Protein AF-A0A8S1APD1-F1 (afdb_monomer_lite)

InterPro domains:
  IPR004826 Basic leucine zipper domain, Maf-type [PF03131] (28-117)
  IPR004827 Basic-leucine zipper domain [PS00036] (59-74)
  IPR008917 Transcription factor, Skn-1-like, DNA-binding domain superfamily [SSF47454] (13-79)

Radius of gyration: 37.63 Å; chains: 1; bounding box: 80×66×98 Å

Secondary structure (DSSP, 8-state):
--HHHHHHHHHHHHHHHHHHTT----HHHHHHS-HHHHHHHHHHTT--HHHHHHHHHHHHHHHHHHHHHHHHHHHHHHHHHHHHHHHHHHHHHHHHHHHHHHHHHHHHHHHHHHHHHHHHHHHHHHHTT--PPPPP-------------------------PPP--S-S-S-TTSSHHHHTTTSS---------------------------

Sequence (212 aa):
MDDNAKNISSYQLDQEILDARGINMTVEEVAGLSTCKYSERVQSLKVSEDDLAFLKGLRRRIKNRLASQNSRRRNVEHLRRLARELRAVRACRDDALSERRALVTQRDTVRDKCIRLRRYLVQILQDRSDTSEVPSIDVEITQLESPKTPPKIVTVTETKTPLLPECFENTNKNSVQSIESKVFSNTDVKNFENTDSKKFQSPASKIFKTRI

Foldseek 3Di:
DCVVVVVVVVQVVVQVVCVVQVNPDGLCCLAPPDPVVNVVSCVVRVDDPVVVVVSVVSNVVNVVVVVVVVVVVVVVVVVVVVVVVVVVVVVVVVVVVVVVVVVVVVVVVVVVVVVVVQVVVVVVCVVVVHPDDDDDPPPPPPPPPPPPPDPPPPPDDDDDDDDDDPDPDDDDPPPPVVVVVPPPDDDDDDDDDDDDDDDDDDDDDDDDDDDD

pLDDT: mean 71.94, std 26.05, range [27.17, 98.56]

Structure (mmCIF, N/CA/C/O backbone):
data_AF-A0A8S1APD1-F1
#
_entry.id   AF-A0A8S1APD1-F1
#
loop_
_atom_site.group_PDB
_atom_site.id
_atom_site.type_symbol
_atom_site.label_atom_id
_atom_site.label_alt_id
_atom_site.label_comp_id
_atom_site.label_asym_id
_atom_site.label_entity_id
_atom_site.label_seq_id
_atom_site.pdbx_PDB_ins_code
_atom_site.Cartn_x
_atom_site.Cartn_y
_atom_site.Cartn_z
_atom_site.occupancy
_atom_site.B_iso_or_equiv
_atom_site.auth_seq_id
_atom_site.auth_comp_id
_atom_site.auth_asym_id
_atom_site.auth_atom_id
_atom_site.pdbx_PDB_model_num
ATOM 1 N N . MET A 1 1 ? -15.330 -8.199 2.980 1.00 47.03 1 MET A N 1
ATOM 2 C CA . MET A 1 1 ? -14.522 -7.322 3.873 1.00 47.03 1 MET A CA 1
ATOM 3 C C . MET A 1 1 ? -15.397 -7.057 5.094 1.00 47.03 1 MET A C 1
ATOM 5 O O . MET A 1 1 ? -15.816 -5.933 5.331 1.00 47.03 1 MET A O 1
ATOM 9 N N . ASP A 1 2 ? -15.720 -8.114 5.846 1.00 51.34 2 ASP A N 1
ATOM 10 C CA . ASP A 1 2 ? -16.958 -8.154 6.653 1.00 51.34 2 ASP A CA 1
ATOM 11 C C . ASP A 1 2 ? -16.674 -8.330 8.148 1.00 51.34 2 ASP A C 1
ATOM 13 O O . ASP A 1 2 ? -17.462 -8.905 8.896 1.00 51.34 2 ASP A O 1
ATOM 17 N N . ASP A 1 3 ? -15.526 -7.828 8.607 1.00 57.25 3 ASP A N 1
ATOM 18 C CA . ASP A 1 3 ? -15.171 -7.855 10.030 1.00 57.25 3 ASP A CA 1
ATOM 19 C C . ASP A 1 3 ? -16.096 -6.953 10.862 1.00 57.25 3 ASP A C 1
ATOM 21 O O . ASP A 1 3 ? -16.298 -7.199 12.049 1.00 57.25 3 ASP A O 1
ATOM 25 N N . ASN A 1 4 ? -16.712 -5.941 10.237 1.00 56.72 4 ASN A N 1
ATOM 26 C CA . ASN A 1 4 ? -17.626 -5.037 10.928 1.00 56.72 4 ASN A CA 1
ATOM 27 C C . ASN A 1 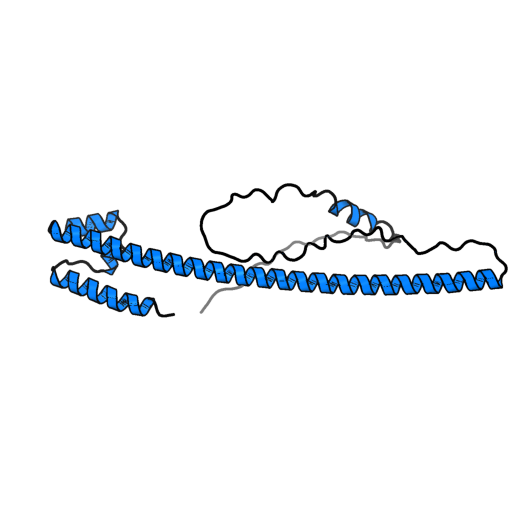4 ? -18.962 -5.715 11.276 1.00 56.72 4 ASN A C 1
ATOM 29 O O . ASN A 1 4 ? -19.470 -5.524 12.375 1.00 56.72 4 ASN A O 1
ATOM 33 N N . ALA A 1 5 ? -19.483 -6.580 10.398 1.00 58.41 5 ALA A N 1
ATOM 34 C CA . ALA A 1 5 ? -20.725 -7.319 10.646 1.00 58.41 5 ALA A CA 1
ATOM 35 C C . ALA A 1 5 ? -20.599 -8.284 11.839 1.00 58.41 5 ALA A C 1
ATOM 37 O O . ALA A 1 5 ? -21.522 -8.424 12.636 1.00 58.41 5 ALA A O 1
ATOM 38 N N . LYS A 1 6 ? -19.419 -8.892 12.014 1.00 61.50 6 LYS A N 1
ATOM 39 C CA . LYS A 1 6 ? -19.118 -9.790 13.143 1.00 61.50 6 LYS A CA 1
ATOM 40 C C . LYS A 1 6 ? -18.938 -9.050 14.470 1.00 61.50 6 LYS A C 1
ATOM 42 O O . LYS A 1 6 ? -19.139 -9.629 15.534 1.00 61.50 6 LYS A O 1
ATOM 47 N N . ASN A 1 7 ? -18.534 -7.781 14.423 1.00 65.56 7 ASN A N 1
ATOM 48 C CA . ASN A 1 7 ? -18.418 -6.959 15.625 1.00 65.56 7 ASN A CA 1
ATOM 49 C C . ASN A 1 7 ? -19.795 -6.546 16.158 1.00 65.56 7 ASN A C 1
ATOM 51 O O . ASN A 1 7 ? -19.961 -6.494 17.372 1.00 65.56 7 ASN A O 1
ATOM 55 N N . ILE A 1 8 ? -20.770 -6.312 15.272 1.00 67.19 8 ILE A N 1
ATOM 56 C CA . ILE A 1 8 ? -22.138 -5.918 15.644 1.00 67.19 8 ILE A CA 1
ATOM 57 C C . ILE A 1 8 ? -22.808 -7.018 16.474 1.00 67.19 8 ILE A C 1
ATOM 59 O O . ILE A 1 8 ? -23.310 -6.735 17.557 1.00 67.19 8 ILE A O 1
ATOM 63 N N . SER A 1 9 ? -22.725 -8.280 16.040 1.00 76.44 9 SER A N 1
ATOM 64 C CA . SER A 1 9 ? -23.325 -9.397 16.783 1.00 76.44 9 SER A CA 1
ATOM 65 C C . SER A 1 9 ? -22.660 -9.645 18.138 1.00 76.44 9 SER A C 1
ATOM 67 O O . SER A 1 9 ? 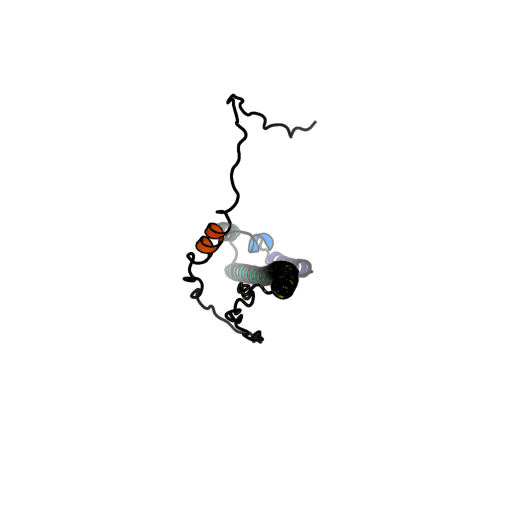-23.334 -9.981 19.108 1.00 76.44 9 SER A O 1
ATOM 69 N N . SER A 1 10 ? -21.342 -9.446 18.247 1.00 81.81 10 SER A N 1
ATOM 70 C CA . SER A 1 10 ? -20.674 -9.594 19.542 1.00 81.81 10 SER A CA 1
ATOM 71 C C . SER A 1 10 ? -20.953 -8.435 20.491 1.00 81.81 10 SER A C 1
ATOM 73 O O . SER A 1 10 ? -21.022 -8.685 21.689 1.00 81.81 10 SER A O 1
ATOM 75 N N . TYR A 1 11 ? -21.070 -7.200 19.999 1.00 87.19 11 TYR A N 1
ATOM 76 C CA . TYR A 1 11 ? -21.436 -6.073 20.859 1.00 87.19 11 TYR A CA 1
ATOM 77 C C . TYR A 1 11 ? -22.887 -6.156 21.315 1.00 87.19 11 TYR A C 1
ATOM 79 O O . TYR A 1 11 ? -23.174 -5.770 22.440 1.00 87.19 11 TYR A O 1
ATOM 87 N N . GLN A 1 12 ? -23.771 -6.727 20.497 1.00 90.12 12 GLN A N 1
ATOM 88 C CA . GLN A 1 12 ? -25.144 -7.012 20.894 1.00 90.12 12 GLN A CA 1
ATOM 89 C C . GLN A 1 12 ? -25.201 -8.001 22.068 1.00 90.12 12 GLN A C 1
ATOM 91 O O . GLN A 1 12 ? -25.831 -7.705 23.076 1.00 90.12 12 GLN A O 1
ATOM 96 N N . LEU A 1 13 ? -24.453 -9.109 21.999 1.00 90.31 13 LEU A N 1
ATOM 97 C CA . LEU A 1 13 ? -24.363 -10.059 23.113 1.00 90.31 13 LEU A CA 1
ATOM 98 C C . LEU A 1 13 ? -23.749 -9.424 24.372 1.00 90.31 13 LEU A C 1
ATOM 100 O O . LEU A 1 13 ? -24.229 -9.638 25.481 1.00 90.31 13 LEU A O 1
ATOM 104 N N . ASP A 1 14 ? -22.683 -8.635 24.213 1.00 91.44 14 ASP A N 1
ATOM 105 C CA . ASP A 1 14 ? -22.061 -7.930 25.339 1.00 91.44 14 ASP A CA 1
ATOM 106 C C . ASP A 1 14 ? -23.037 -6.921 25.982 1.00 91.44 14 ASP A C 1
ATOM 108 O O . ASP A 1 14 ? -22.988 -6.730 27.198 1.00 91.44 14 ASP A O 1
ATOM 112 N N . GLN A 1 15 ? -23.938 -6.314 25.196 1.00 93.56 15 GLN A N 1
ATOM 113 C CA . GLN A 1 15 ? -24.972 -5.397 25.683 1.00 93.56 15 GLN A CA 1
ATOM 114 C C . GLN A 1 15 ? -26.063 -6.144 26.454 1.00 93.56 15 GLN A C 1
ATOM 116 O O . GLN A 1 15 ? -26.379 -5.752 27.572 1.00 93.56 15 GLN A O 1
ATOM 121 N N . GLU A 1 16 ? -26.553 -7.270 25.933 1.00 93.31 16 GLU A N 1
ATOM 122 C CA . GLU A 1 16 ? -27.528 -8.119 26.632 1.00 93.31 16 GLU A CA 1
ATOM 123 C C . GLU A 1 16 ? -27.008 -8.583 28.006 1.00 93.31 16 GLU A C 1
ATOM 125 O O . GLU A 1 16 ? -27.755 -8.626 28.982 1.00 93.31 16 GLU A O 1
ATOM 130 N N . ILE A 1 17 ? -25.705 -8.878 28.119 1.00 92.12 17 ILE A N 1
ATOM 131 C CA . ILE A 1 17 ? -25.080 -9.259 29.397 1.00 92.12 17 ILE A CA 1
ATOM 132 C C . ILE A 1 17 ? -25.013 -8.074 30.378 1.00 92.12 17 ILE A C 1
ATOM 134 O O . ILE A 1 17 ? -25.119 -8.286 31.590 1.00 92.12 17 ILE A O 1
ATOM 138 N N . LEU A 1 18 ? -24.805 -6.846 29.889 1.00 92.38 18 LEU A N 1
ATOM 139 C CA . LEU A 1 18 ? -24.838 -5.638 30.724 1.00 92.38 18 LEU A CA 1
ATOM 140 C C . LEU A 1 18 ? -26.252 -5.376 31.247 1.00 92.38 18 LEU A C 1
ATOM 142 O O . LEU A 1 18 ? -26.422 -5.139 32.445 1.00 92.38 18 LEU A O 1
ATOM 146 N N . ASP A 1 19 ? -27.247 -5.505 30.371 1.00 92.12 19 ASP A N 1
ATOM 147 C CA . ASP A 1 19 ? -28.657 -5.295 30.694 1.00 92.12 19 ASP A CA 1
ATOM 148 C C . ASP A 1 19 ? -29.151 -6.347 31.702 1.00 92.12 19 ASP A C 1
ATOM 150 O O . ASP A 1 19 ? -29.789 -6.004 32.697 1.00 92.12 19 ASP A O 1
ATOM 154 N N . ALA A 1 20 ? -28.766 -7.619 31.529 1.00 92.06 20 ALA A N 1
ATOM 155 C CA . ALA A 1 20 ? -29.089 -8.704 32.461 1.00 92.06 20 ALA A CA 1
ATOM 156 C C . ALA A 1 20 ? -28.471 -8.520 33.861 1.00 92.06 20 ALA A C 1
ATOM 158 O O . ALA A 1 20 ? -29.010 -9.023 34.846 1.00 92.06 20 ALA A O 1
ATOM 159 N N . ARG A 1 21 ? -27.349 -7.794 33.963 1.00 89.12 21 ARG A N 1
ATOM 160 C CA . ARG A 1 21 ? -26.728 -7.403 35.241 1.00 89.12 21 ARG A CA 1
ATOM 161 C C . ARG A 1 21 ? -27.296 -6.103 35.822 1.00 89.12 21 ARG A C 1
ATOM 163 O O . ARG A 1 21 ? -26.903 -5.713 36.916 1.00 89.12 21 ARG A O 1
ATOM 170 N N . GLY A 1 22 ? -28.191 -5.414 35.110 1.00 88.50 22 GLY A N 1
ATOM 171 C CA . GLY A 1 22 ? -28.741 -4.125 35.536 1.00 88.50 22 GLY A CA 1
ATOM 172 C C . GLY A 1 22 ? -27.725 -2.976 35.511 1.00 88.50 22 GLY A C 1
ATOM 173 O O . GLY A 1 22 ? -27.893 -1.980 36.217 1.00 88.50 22 GLY A O 1
ATOM 174 N N . ILE A 1 23 ? -26.651 -3.097 34.723 1.00 89.50 23 ILE A N 1
ATOM 175 C CA . ILE A 1 23 ? -25.618 -2.063 34.620 1.00 89.50 23 ILE A CA 1
ATOM 176 C C . ILE A 1 23 ? -26.058 -1.028 33.582 1.00 89.50 23 ILE A C 1
ATOM 178 O O . ILE A 1 23 ? -26.043 -1.292 32.385 1.00 89.50 23 ILE A O 1
ATOM 182 N N . ASN A 1 24 ? -26.376 0.189 34.031 1.00 88.75 24 ASN A N 1
ATOM 183 C CA . ASN A 1 24 ? -26.758 1.307 33.157 1.00 88.75 24 ASN A CA 1
ATOM 184 C C . ASN A 1 24 ? -25.539 1.927 32.440 1.00 88.75 24 ASN A C 1
ATOM 186 O O . ASN A 1 24 ? -25.134 3.057 32.740 1.00 88.75 24 ASN A O 1
ATOM 190 N N . MET A 1 25 ? -24.929 1.173 31.525 1.00 88.44 25 MET A N 1
ATOM 191 C CA . MET A 1 25 ? -23.809 1.584 30.673 1.00 88.44 25 MET A CA 1
ATOM 192 C C . MET A 1 25 ? -23.878 0.846 29.336 1.00 88.44 25 MET A C 1
ATOM 194 O O . MET A 1 25 ? -24.196 -0.341 29.311 1.00 88.44 25 MET A O 1
ATOM 198 N N . THR A 1 26 ? -23.541 1.512 28.231 1.00 91.94 26 THR A N 1
ATOM 199 C CA . THR A 1 26 ? -23.512 0.841 26.920 1.00 91.94 26 THR A CA 1
ATOM 200 C C . THR A 1 26 ? -22.147 0.228 26.616 1.00 91.94 26 THR A C 1
ATOM 202 O O . THR A 1 26 ? -21.105 0.703 27.078 1.00 91.94 26 THR A O 1
ATOM 205 N N . VAL A 1 27 ? -22.111 -0.812 25.780 1.00 92.25 27 VAL A N 1
ATOM 206 C CA . VAL A 1 27 ? -20.850 -1.423 25.312 1.00 92.25 27 VAL A CA 1
ATOM 207 C C . VAL A 1 27 ? -19.953 -0.399 24.605 1.00 92.25 27 VAL A C 1
ATOM 209 O O . VAL A 1 27 ? -18.724 -0.436 24.725 1.00 92.25 27 VAL A O 1
ATOM 212 N N . GLU A 1 28 ? -20.559 0.556 23.905 1.00 90.88 28 GLU A N 1
ATOM 213 C CA . GLU A 1 28 ? -19.865 1.647 23.220 1.00 90.88 28 GLU A CA 1
ATOM 214 C C . GLU A 1 28 ? -19.200 2.606 24.209 1.00 90.88 28 GLU A C 1
ATOM 216 O O . GLU A 1 28 ? -18.056 3.009 23.992 1.00 90.88 28 GLU A O 1
ATOM 221 N N . GLU A 1 29 ? -19.848 2.911 25.336 1.00 92.44 29 GLU A N 1
ATOM 222 C CA . GLU A 1 29 ? -19.244 3.676 26.431 1.00 92.44 29 GLU A CA 1
ATOM 223 C C . GLU A 1 29 ? -18.094 2.897 27.086 1.00 92.44 29 GLU A C 1
ATOM 225 O O . GLU A 1 29 ? -16.998 3.438 27.288 1.00 92.44 29 GLU A O 1
ATOM 230 N N . VAL A 1 30 ? -18.299 1.601 27.354 1.00 92.12 30 VAL A N 1
ATOM 231 C CA . VAL A 1 30 ? -17.274 0.709 27.923 1.00 92.12 30 VAL A CA 1
ATOM 232 C C . VAL A 1 30 ? -16.028 0.673 27.036 1.00 92.12 30 VAL A C 1
ATOM 234 O O . VAL A 1 30 ? -14.905 0.673 27.549 1.00 92.12 30 VAL A O 1
ATOM 237 N N . ALA A 1 31 ? -16.194 0.662 25.715 1.00 91.38 31 ALA A N 1
ATOM 238 C CA . ALA A 1 31 ? -15.098 0.608 24.755 1.00 91.38 31 ALA A CA 1
ATOM 239 C C . ALA A 1 31 ? -14.466 1.982 24.473 1.00 91.38 31 ALA A C 1
ATOM 241 O O . ALA A 1 31 ? -13.238 2.096 24.409 1.00 91.38 31 ALA A O 1
ATOM 242 N N . GLY A 1 32 ? -15.300 3.005 24.284 1.00 90.00 32 GLY A N 1
ATOM 243 C CA . GLY A 1 32 ? -14.934 4.288 23.687 1.00 90.00 32 GLY A CA 1
ATOM 244 C C . GLY A 1 32 ? -14.525 5.372 24.679 1.00 90.00 32 GLY A C 1
ATOM 245 O O . GLY A 1 32 ? -13.746 6.256 24.319 1.00 90.00 32 GLY A O 1
ATOM 246 N N . LEU A 1 33 ? -14.985 5.316 25.935 1.00 93.88 33 LEU A N 1
ATOM 247 C CA . LEU A 1 33 ? -14.616 6.331 26.925 1.00 93.88 33 LEU A CA 1
ATOM 248 C C . LEU A 1 33 ? -13.116 6.292 27.231 1.00 93.88 33 LEU A C 1
ATOM 250 O O . LEU A 1 33 ? -12.515 5.219 27.344 1.00 93.88 33 LEU A O 1
ATOM 254 N N . SER A 1 34 ? -12.507 7.460 27.443 1.00 93.69 34 SER A N 1
ATOM 255 C CA . SER A 1 34 ? -11.143 7.553 27.976 1.00 93.69 34 SER A CA 1
ATOM 256 C C . SER A 1 34 ? -11.075 6.982 29.396 1.00 93.69 34 SER A C 1
ATOM 258 O O . SER A 1 34 ? -12.094 6.827 30.064 1.00 93.69 34 SER A O 1
ATOM 260 N N . THR A 1 35 ? -9.879 6.635 29.879 1.00 91.19 35 THR A N 1
ATOM 261 C CA . THR A 1 35 ? -9.722 6.011 31.206 1.00 91.19 35 THR A CA 1
ATOM 262 C C . THR A 1 35 ? -10.290 6.871 32.338 1.00 91.19 35 THR A C 1
ATOM 264 O O . THR A 1 35 ? -10.976 6.327 33.193 1.00 91.19 35 THR A O 1
ATOM 267 N N . CYS A 1 36 ? -10.071 8.190 32.315 1.00 92.75 36 CYS A N 1
ATOM 268 C CA . CYS A 1 36 ? -10.587 9.110 33.337 1.00 92.75 36 CYS A CA 1
ATOM 269 C C . CYS A 1 36 ? -12.123 9.136 33.348 1.00 92.75 36 CYS A C 1
ATOM 271 O O . CYS A 1 36 ? -12.740 8.792 34.351 1.00 92.75 36 CYS A O 1
ATOM 273 N N . LYS A 1 37 ? -12.737 9.407 32.187 1.00 93.81 37 LYS A N 1
ATOM 274 C CA . LYS A 1 37 ? -14.200 9.469 32.039 1.00 93.81 37 LYS A CA 1
ATOM 275 C C . LYS A 1 37 ? -14.882 8.139 32.339 1.00 93.81 37 LYS A C 1
ATOM 277 O O . LYS A 1 37 ? -15.973 8.106 32.892 1.00 93.81 37 LYS A O 1
ATOM 282 N N . TYR A 1 38 ? -14.241 7.032 31.972 1.00 93.56 38 TYR A N 1
ATOM 283 C CA . TYR A 1 38 ? -14.734 5.700 32.293 1.00 93.56 38 TYR A CA 1
ATOM 284 C C . TYR A 1 38 ? -14.762 5.468 33.808 1.00 93.56 38 TYR A C 1
ATOM 286 O O . TYR A 1 38 ? -15.773 5.015 34.331 1.00 93.56 38 TYR A O 1
ATOM 294 N N . SER A 1 39 ? -13.686 5.813 34.521 1.00 91.62 39 SER A N 1
ATOM 295 C CA . SER A 1 39 ? -13.640 5.685 35.981 1.00 91.62 39 SER A CA 1
ATOM 296 C C . SER A 1 39 ? -14.704 6.545 36.662 1.00 91.62 39 SER A C 1
ATOM 298 O O . SER A 1 39 ? -15.408 6.040 37.530 1.00 91.62 39 SER A O 1
ATOM 300 N N . GLU A 1 40 ? -14.879 7.797 36.230 1.00 92.44 40 GLU A N 1
ATOM 301 C CA . GLU A 1 40 ? -15.939 8.689 36.729 1.00 92.44 40 GLU A CA 1
ATOM 302 C C . GLU A 1 40 ? -17.337 8.095 36.498 1.00 92.44 40 GLU A C 1
ATOM 304 O O . GLU A 1 40 ? -18.172 8.070 37.403 1.00 92.44 40 GLU A O 1
ATOM 309 N N . ARG A 1 41 ? -17.587 7.552 35.298 1.00 90.81 41 ARG A N 1
ATOM 310 C CA . ARG A 1 41 ? -18.872 6.939 34.941 1.00 90.81 41 ARG A CA 1
ATOM 311 C C . ARG A 1 41 ? -19.169 5.682 35.756 1.00 90.81 41 ARG A C 1
ATOM 313 O O . ARG A 1 41 ? -20.308 5.470 36.157 1.00 90.81 41 ARG A O 1
ATOM 320 N N . VAL A 1 42 ? -18.161 4.851 36.001 1.00 90.88 42 VAL A N 1
ATOM 321 C CA . VAL A 1 42 ? -18.289 3.648 36.834 1.00 90.88 42 VAL A CA 1
ATOM 322 C C . VAL A 1 42 ? -18.521 4.021 38.302 1.00 90.88 42 VAL A C 1
ATOM 324 O O . VAL A 1 42 ? -19.354 3.406 38.962 1.00 90.88 42 VAL A O 1
ATOM 327 N N . GLN A 1 43 ? -17.836 5.051 38.807 1.00 88.69 43 GLN A N 1
ATOM 328 C CA . GLN A 1 43 ? -18.026 5.548 40.173 1.00 88.69 43 GLN A CA 1
ATOM 329 C C . GLN A 1 43 ? -19.433 6.119 40.391 1.00 88.69 43 GLN A C 1
ATOM 331 O O . GLN A 1 43 ? -20.025 5.878 41.443 1.00 88.69 43 GLN A O 1
ATOM 336 N N . SER A 1 44 ? -20.006 6.816 39.402 1.00 89.44 44 SER A N 1
ATOM 337 C CA . SER A 1 44 ? -21.366 7.362 39.516 1.00 89.44 44 SER A CA 1
ATOM 338 C C . SER A 1 44 ? -22.457 6.289 39.560 1.00 89.44 44 SER A C 1
ATOM 340 O O . SER A 1 44 ? -23.506 6.514 40.158 1.00 89.44 44 SER A O 1
ATOM 342 N N . LEU A 1 45 ? -22.198 5.110 38.988 1.00 85.69 45 LEU A N 1
ATOM 343 C CA . LEU A 1 45 ? -23.120 3.970 38.987 1.00 85.69 45 LEU A CA 1
ATOM 344 C C . LEU A 1 45 ? -23.099 3.155 40.288 1.00 85.69 45 LEU A C 1
ATOM 346 O O . LEU A 1 45 ? -23.991 2.334 40.472 1.00 85.69 45 LEU A O 1
ATOM 350 N N . LYS A 1 46 ? -22.111 3.366 41.176 1.00 82.88 46 LYS A N 1
ATOM 351 C CA . LYS A 1 46 ? -21.942 2.620 42.442 1.00 82.88 46 LYS A CA 1
ATOM 352 C C . LYS A 1 46 ? -22.089 1.096 42.266 1.00 82.88 46 LYS A C 1
ATOM 354 O O . LYS A 1 46 ? -22.807 0.439 43.013 1.00 82.88 46 LYS A O 1
ATOM 359 N N . VAL A 1 47 ? -21.431 0.555 41.242 1.00 82.88 47 VAL A N 1
ATOM 360 C CA . VAL A 1 47 ? -21.527 -0.862 40.852 1.00 82.88 47 VAL A CA 1
ATOM 361 C C . VAL A 1 47 ? -20.881 -1.782 41.898 1.00 82.88 47 VAL A C 1
ATOM 363 O O . VAL A 1 47 ? -19.905 -1.386 42.538 1.00 82.88 47 VAL A O 1
ATOM 366 N N . SER A 1 48 ? -21.393 -3.012 42.033 1.00 90.12 48 SER A N 1
ATOM 367 C CA . SER A 1 48 ? -20.807 -4.057 42.889 1.00 90.12 48 SER A CA 1
ATOM 368 C C . SER A 1 48 ? -19.367 -4.396 42.471 1.00 90.12 48 SER A C 1
ATOM 370 O O . SER A 1 48 ? -18.981 -4.200 41.316 1.00 90.12 48 SER A O 1
ATOM 372 N N . GLU A 1 49 ? -18.562 -4.926 43.394 1.00 89.62 49 GLU A N 1
ATOM 373 C CA . GLU A 1 49 ? -17.168 -5.311 43.128 1.00 89.62 49 GLU A CA 1
ATOM 374 C C . GLU A 1 49 ? -17.059 -6.386 42.030 1.00 89.62 49 GLU A C 1
ATOM 376 O O . GLU A 1 49 ? -16.198 -6.292 41.147 1.00 89.62 49 GLU A O 1
ATOM 381 N N . ASP A 1 50 ? -17.997 -7.336 42.007 1.00 91.75 50 ASP A N 1
ATOM 382 C CA . ASP A 1 50 ? -18.082 -8.381 40.979 1.00 91.75 50 ASP A CA 1
ATOM 383 C C . ASP A 1 50 ? -18.352 -7.795 39.584 1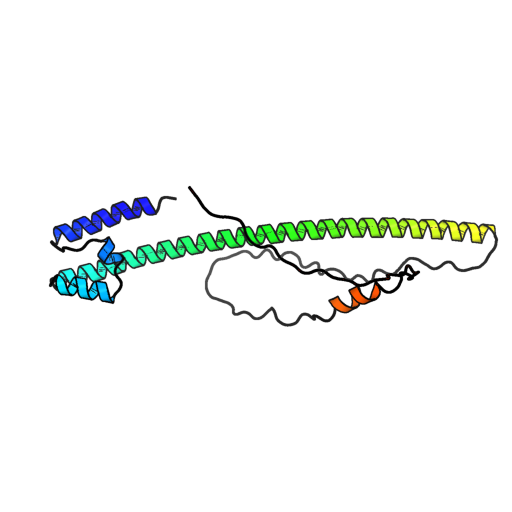.00 91.75 50 ASP A C 1
ATOM 385 O O . ASP A 1 50 ? -17.701 -8.145 38.592 1.00 91.75 50 ASP A O 1
ATOM 389 N N . ASP A 1 51 ? -19.270 -6.835 39.499 1.00 91.56 51 ASP A N 1
ATOM 390 C CA . ASP A 1 51 ? -19.622 -6.159 38.250 1.00 91.56 51 ASP A CA 1
ATOM 391 C C . ASP A 1 51 ? -18.521 -5.200 37.790 1.00 91.56 51 ASP A C 1
ATOM 393 O O . ASP A 1 51 ? -18.266 -5.049 36.591 1.00 91.56 51 ASP A O 1
ATOM 397 N N . LEU A 1 52 ? -17.794 -4.596 38.733 1.00 92.06 52 LEU A N 1
ATOM 398 C CA . LEU A 1 52 ? -16.604 -3.804 38.449 1.00 92.06 52 LEU A CA 1
ATOM 399 C C . LEU A 1 52 ? -15.504 -4.669 37.816 1.00 92.06 52 LEU A C 1
ATOM 401 O O . LEU A 1 52 ? -14.850 -4.240 36.854 1.00 92.06 52 LEU A O 1
ATOM 405 N N . ALA A 1 53 ? -15.290 -5.881 38.334 1.00 92.19 53 ALA A N 1
ATOM 406 C CA . ALA A 1 53 ? -14.359 -6.846 37.758 1.00 92.19 53 ALA A CA 1
ATOM 407 C C . ALA A 1 53 ? -14.809 -7.282 36.354 1.00 92.19 53 ALA A C 1
ATOM 409 O O . ALA A 1 53 ? -13.996 -7.280 35.417 1.00 92.19 53 ALA A O 1
ATOM 410 N N . PHE A 1 54 ? -16.106 -7.559 36.175 1.00 93.44 54 PHE A N 1
ATOM 411 C CA . PHE A 1 54 ? -16.695 -7.874 34.874 1.00 93.44 54 PHE A CA 1
ATOM 412 C C . PHE A 1 54 ? -16.472 -6.749 33.854 1.00 93.44 54 PHE A C 1
ATOM 414 O O . PHE A 1 54 ? -15.934 -7.002 32.774 1.00 93.44 54 PHE A O 1
ATOM 421 N N . LEU A 1 55 ? -16.800 -5.503 34.201 1.00 93.06 55 LEU A N 1
ATOM 422 C CA . LEU A 1 55 ? -16.649 -4.339 33.326 1.00 93.06 55 LEU A CA 1
ATOM 423 C C . LEU A 1 55 ? -15.187 -4.108 32.909 1.00 93.06 55 LEU A C 1
ATOM 425 O O . LEU A 1 55 ? -14.896 -3.877 31.731 1.00 93.06 55 LEU A O 1
ATOM 429 N N . LYS A 1 56 ? -14.233 -4.240 33.843 1.00 93.75 56 LYS A N 1
ATOM 430 C CA . LYS A 1 56 ? -12.791 -4.182 33.531 1.00 93.75 56 LYS A CA 1
ATOM 431 C C . LYS A 1 56 ? -12.386 -5.281 32.543 1.00 93.75 56 LYS A C 1
ATOM 433 O O . LYS A 1 56 ? -11.669 -5.006 31.573 1.00 93.75 56 LYS A O 1
ATOM 438 N N . GLY A 1 57 ? -12.849 -6.511 32.772 1.00 94.56 57 GLY A N 1
ATOM 439 C CA . GLY A 1 57 ? -12.598 -7.657 31.897 1.00 94.56 57 GLY A CA 1
ATOM 440 C C . GLY A 1 57 ? -13.188 -7.463 30.499 1.00 94.56 57 GLY A C 1
ATOM 441 O O . GLY A 1 57 ? -12.493 -7.654 29.497 1.00 94.56 57 GLY A O 1
ATOM 442 N N . LEU A 1 58 ? -14.439 -7.011 30.421 1.00 93.50 58 LEU A N 1
ATOM 443 C CA . LEU A 1 58 ? -15.136 -6.684 29.180 1.00 93.50 58 LEU A CA 1
ATOM 444 C C . LEU A 1 58 ? -14.379 -5.609 28.387 1.00 93.50 58 LEU A C 1
ATOM 446 O O . LEU A 1 58 ? -13.964 -5.857 27.253 1.00 93.50 58 LEU A O 1
ATOM 450 N N . ARG A 1 59 ? -14.070 -4.467 29.013 1.00 95.06 59 ARG A N 1
ATOM 451 C CA . ARG A 1 59 ? -13.314 -3.362 28.400 1.00 95.06 59 ARG A CA 1
ATOM 452 C C . ARG A 1 59 ? -11.953 -3.802 27.862 1.00 95.06 59 ARG A C 1
ATOM 454 O O . ARG A 1 59 ? -11.538 -3.373 26.783 1.00 95.06 59 ARG A O 1
ATOM 461 N N . ARG A 1 60 ? -11.234 -4.659 28.594 1.00 96.00 60 ARG A N 1
ATOM 462 C CA . ARG A 1 60 ? -9.947 -5.222 28.151 1.00 96.00 60 ARG A CA 1
ATOM 463 C C . ARG A 1 60 ? -10.113 -6.130 26.931 1.00 96.00 60 ARG A C 1
ATOM 465 O O . ARG A 1 60 ? -9.343 -5.993 25.981 1.00 96.00 60 ARG A O 1
ATOM 472 N N . ARG A 1 61 ? -11.114 -7.018 26.924 1.00 95.00 61 ARG A N 1
ATOM 473 C CA . ARG A 1 61 ? -11.401 -7.912 25.786 1.00 95.00 61 ARG A CA 1
ATOM 474 C C . ARG A 1 61 ? -11.754 -7.132 24.523 1.00 95.00 61 ARG A C 1
ATOM 476 O O . ARG A 1 61 ? -11.168 -7.397 23.473 1.00 95.00 61 ARG A O 1
ATOM 483 N N . ILE A 1 62 ? -12.630 -6.134 24.637 1.00 93.56 62 ILE A N 1
ATOM 484 C CA . ILE A 1 62 ? -13.024 -5.283 23.508 1.00 93.56 62 ILE A CA 1
ATOM 485 C C . ILE A 1 62 ? -11.806 -4.551 22.933 1.00 93.56 62 ILE A C 1
ATOM 487 O O . ILE A 1 62 ? -11.540 -4.628 21.732 1.00 93.56 62 ILE A O 1
ATOM 491 N N . LYS A 1 63 ? -10.997 -3.908 23.786 1.00 93.75 63 LYS A N 1
ATOM 492 C CA . LYS A 1 63 ? -9.785 -3.209 23.333 1.00 93.75 63 LYS A CA 1
ATOM 493 C C . LYS A 1 63 ? -8.778 -4.139 22.660 1.00 93.75 63 LYS A C 1
ATOM 495 O O . LYS A 1 63 ? -8.219 -3.762 21.633 1.00 93.75 63 LYS A O 1
ATOM 500 N N . ASN A 1 64 ? -8.578 -5.352 23.174 1.00 95.25 64 ASN A N 1
ATOM 501 C CA . ASN A 1 64 ? -7.697 -6.333 22.536 1.00 95.25 64 ASN A CA 1
ATOM 502 C C . ASN A 1 64 ? -8.206 -6.736 21.150 1.00 95.25 64 ASN A C 1
ATOM 504 O O . ASN A 1 64 ? -7.426 -6.760 20.199 1.00 95.25 64 ASN A O 1
ATOM 508 N N . ARG A 1 65 ? -9.514 -6.980 21.008 1.00 92.31 65 ARG A N 1
ATOM 509 C CA . ARG A 1 65 ? -10.124 -7.280 19.707 1.00 92.31 65 ARG A CA 1
ATOM 510 C C . ARG A 1 65 ? -9.877 -6.149 18.704 1.00 92.31 65 ARG A C 1
ATOM 512 O O . ARG A 1 65 ? -9.421 -6.410 17.590 1.00 92.31 65 ARG A O 1
ATOM 519 N N . LEU A 1 66 ? -10.106 -4.900 19.114 1.00 91.62 66 LEU A N 1
ATOM 520 C CA . LEU A 1 66 ? -9.860 -3.718 18.283 1.00 91.62 66 LEU A CA 1
ATOM 521 C C . LEU A 1 66 ? -8.377 -3.548 17.934 1.00 91.62 66 LEU A C 1
ATOM 523 O O . LEU A 1 66 ? -8.048 -3.229 16.791 1.00 91.62 66 LEU A O 1
ATOM 527 N N . ALA A 1 67 ? -7.472 -3.790 18.883 1.00 94.69 67 ALA A N 1
ATOM 528 C CA . ALA A 1 67 ? -6.033 -3.726 18.651 1.00 94.69 67 ALA A CA 1
ATOM 529 C C . ALA A 1 67 ? -5.585 -4.765 17.613 1.00 94.69 67 ALA A C 1
ATOM 531 O O . ALA A 1 67 ? -4.851 -4.426 16.683 1.00 94.69 67 ALA A O 1
ATOM 532 N N . SER A 1 68 ? -6.079 -6.004 17.705 1.00 95.25 68 SER A N 1
ATOM 533 C CA . SER A 1 68 ? -5.802 -7.052 16.717 1.00 95.25 68 SER A CA 1
ATOM 534 C C . SER A 1 68 ? -6.342 -6.695 15.331 1.00 95.25 68 SER A C 1
ATOM 536 O O . SER A 1 68 ? -5.624 -6.843 14.342 1.00 95.25 68 SER 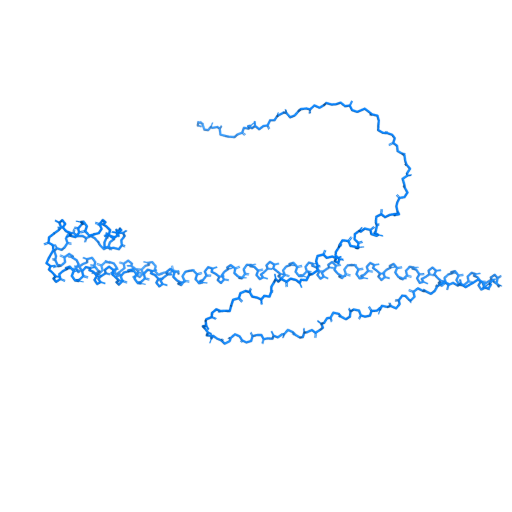A O 1
ATOM 538 N N . GLN A 1 69 ? -7.570 -6.175 15.240 1.00 93.56 69 GLN A N 1
ATOM 539 C CA . GLN A 1 69 ? -8.140 -5.707 13.971 1.00 93.56 69 GLN A CA 1
ATOM 540 C C . GLN A 1 69 ? -7.336 -4.543 13.382 1.00 93.56 69 GLN A C 1
ATOM 542 O O . GLN A 1 69 ? -7.027 -4.539 12.191 1.00 93.56 69 GLN A O 1
ATOM 547 N N . ASN A 1 70 ? -6.934 -3.577 14.210 1.00 95.12 70 ASN A N 1
ATOM 548 C CA . ASN A 1 70 ? -6.111 -2.453 13.776 1.00 95.12 70 ASN A CA 1
ATOM 549 C C . ASN A 1 70 ? -4.737 -2.927 13.280 1.00 95.12 70 ASN A C 1
ATOM 551 O O . ASN A 1 70 ? -4.298 -2.495 12.220 1.00 95.12 70 ASN A O 1
ATOM 555 N N . SER A 1 71 ? -4.109 -3.868 13.985 1.00 97.00 71 SER A N 1
ATOM 556 C CA . SER A 1 71 ? -2.845 -4.483 13.570 1.00 97.00 71 SER A CA 1
ATOM 557 C C . SER A 1 71 ? -2.963 -5.156 12.197 1.00 97.00 71 SER A C 1
ATOM 559 O O . SER A 1 71 ? -2.192 -4.842 11.290 1.00 97.00 71 SER A O 1
ATOM 561 N N . ARG A 1 72 ? -3.997 -5.986 11.986 1.00 97.38 72 ARG A N 1
ATOM 562 C CA . ARG A 1 72 ? -4.275 -6.607 10.678 1.00 97.38 72 ARG A CA 1
ATOM 563 C C . ARG A 1 72 ? -4.486 -5.556 9.591 1.00 97.38 72 ARG A C 1
ATOM 565 O O . ARG A 1 72 ? -3.849 -5.625 8.545 1.00 97.38 72 ARG A O 1
ATOM 572 N N . ARG A 1 73 ? -5.320 -4.544 9.850 1.00 95.94 73 ARG A N 1
ATOM 573 C CA . ARG A 1 73 ? -5.579 -3.442 8.911 1.00 95.94 73 ARG A CA 1
ATOM 574 C C . ARG A 1 73 ? -4.298 -2.688 8.540 1.00 95.94 73 ARG A C 1
ATOM 576 O O . ARG A 1 73 ? -4.076 -2.447 7.358 1.00 95.94 73 ARG A O 1
ATOM 583 N N . ARG A 1 74 ? -3.448 -2.352 9.518 1.00 97.88 74 ARG A N 1
ATOM 584 C CA . ARG A 1 74 ? -2.151 -1.691 9.288 1.00 97.88 74 ARG A CA 1
ATOM 585 C C . ARG A 1 74 ? -1.213 -2.563 8.463 1.00 97.88 74 ARG A C 1
ATOM 587 O O . ARG A 1 74 ? -0.602 -2.051 7.536 1.00 97.88 74 ARG A O 1
ATOM 594 N N . ASN A 1 75 ? -1.134 -3.861 8.757 1.00 97.31 75 ASN A N 1
ATOM 595 C CA . ASN A 1 75 ? -0.303 -4.789 7.993 1.00 97.31 75 ASN A CA 1
ATOM 596 C C . ASN A 1 75 ? -0.735 -4.858 6.523 1.00 97.31 75 ASN A C 1
ATOM 598 O O . ASN A 1 75 ? 0.092 -4.756 5.622 1.00 97.31 75 ASN A O 1
ATOM 602 N N . VAL A 1 76 ? -2.041 -4.962 6.266 1.00 97.56 76 VAL A N 1
ATOM 603 C CA . VAL A 1 76 ? -2.548 -4.995 4.890 1.00 97.56 76 VAL A CA 1
ATOM 604 C C . VAL A 1 76 ? -2.309 -3.658 4.182 1.00 97.56 76 VAL A C 1
ATOM 606 O O . VAL A 1 76 ? -1.920 -3.659 3.016 1.00 97.56 76 VAL A O 1
ATOM 609 N N . GLU A 1 77 ? -2.491 -2.515 4.851 1.00 97.50 77 GLU A N 1
ATOM 610 C CA . GLU A 1 77 ? -2.163 -1.222 4.234 1.00 97.50 77 GLU A CA 1
ATOM 611 C C . GLU A 1 77 ? -0.665 -1.086 3.945 1.00 97.50 77 GLU A C 1
ATOM 613 O O . GLU A 1 77 ? -0.287 -0.601 2.881 1.00 97.50 77 GLU A O 1
ATOM 618 N N . HIS A 1 78 ? 0.193 -1.585 4.835 1.00 98.12 78 HIS A N 1
ATOM 619 C CA . HIS A 1 78 ? 1.632 -1.617 4.607 1.00 98.12 78 HIS A CA 1
ATOM 620 C C . HIS A 1 78 ? 1.990 -2.462 3.376 1.00 98.12 78 HIS A C 1
ATOM 622 O O . HIS A 1 78 ? 2.708 -1.987 2.498 1.00 98.12 78 HIS A O 1
ATOM 628 N N . LEU A 1 79 ? 1.410 -3.659 3.240 1.00 98.19 79 LEU A N 1
ATOM 629 C CA . LEU A 1 79 ? 1.574 -4.492 2.044 1.00 98.19 79 LEU A CA 1
ATOM 630 C C . LEU A 1 79 ? 1.092 -3.777 0.775 1.00 98.19 79 LEU A C 1
ATOM 632 O O . LEU A 1 79 ? 1.772 -3.807 -0.250 1.00 98.19 79 LEU A O 1
ATOM 636 N N . ARG A 1 80 ? -0.057 -3.092 0.831 1.00 98.19 80 ARG A N 1
ATOM 637 C CA . ARG A 1 80 ? -0.571 -2.313 -0.307 1.00 98.19 80 ARG A CA 1
ATOM 638 C C . ARG A 1 80 ? 0.363 -1.172 -0.687 1.00 98.19 80 ARG A C 1
ATOM 640 O O . ARG A 1 80 ? 0.575 -0.947 -1.877 1.00 98.19 80 ARG A O 1
ATOM 647 N N . ARG A 1 81 ? 0.922 -0.467 0.298 1.00 98.25 81 ARG A N 1
ATOM 648 C CA . ARG A 1 81 ? 1.913 0.588 0.081 1.00 98.25 81 ARG A CA 1
ATOM 649 C C . ARG A 1 81 ? 3.162 0.037 -0.604 1.00 98.25 81 ARG A C 1
ATOM 651 O O . ARG A 1 81 ? 3.503 0.532 -1.674 1.00 98.25 81 ARG A O 1
ATOM 658 N N . LEU A 1 82 ? 3.759 -1.026 -0.068 1.00 98.50 82 LEU A N 1
ATOM 659 C CA . LEU A 1 82 ? 4.930 -1.677 -0.666 1.00 98.50 82 LEU A CA 1
ATOM 660 C C . LEU A 1 82 ? 4.648 -2.158 -2.097 1.00 98.50 82 LEU A C 1
ATOM 662 O O . LEU A 1 82 ? 5.467 -1.979 -2.992 1.00 98.50 82 LEU A O 1
ATOM 666 N N . ALA A 1 83 ? 3.456 -2.699 -2.359 1.00 98.06 83 ALA A N 1
ATOM 667 C CA . ALA A 1 83 ? 3.060 -3.116 -3.703 1.00 98.06 83 ALA A CA 1
ATOM 668 C C . ALA A 1 83 ? 2.896 -1.942 -4.690 1.00 98.06 83 ALA A C 1
ATOM 670 O O . ALA A 1 83 ? 3.043 -2.130 -5.900 1.00 98.06 83 ALA A O 1
ATOM 671 N N . ARG A 1 84 ? 2.552 -0.736 -4.216 1.00 98.31 84 ARG A N 1
ATOM 672 C CA . ARG A 1 84 ? 2.550 0.486 -5.042 1.00 98.31 84 ARG A CA 1
ATOM 673 C C . ARG A 1 84 ? 3.977 0.962 -5.309 1.00 98.31 84 ARG A C 1
ATOM 675 O O . ARG A 1 84 ? 4.305 1.226 -6.460 1.00 98.31 84 ARG A O 1
ATOM 682 N N . GLU A 1 85 ? 4.821 0.999 -4.281 1.00 98.50 85 GLU A N 1
ATOM 683 C CA . GLU A 1 85 ? 6.230 1.402 -4.392 1.00 98.50 85 GLU A CA 1
ATOM 684 C C . GLU A 1 85 ? 7.006 0.475 -5.340 1.00 98.50 85 GLU A C 1
ATOM 686 O O . GLU A 1 85 ? 7.664 0.945 -6.264 1.00 98.50 85 GLU A O 1
ATOM 691 N N . LEU A 1 86 ? 6.838 -0.845 -5.215 1.00 98.56 86 LEU A N 1
ATOM 692 C CA . LEU A 1 86 ? 7.460 -1.818 -6.117 1.00 98.56 86 LEU A CA 1
ATOM 693 C C . LEU A 1 86 ? 7.024 -1.627 -7.576 1.00 98.56 86 LEU A C 1
ATOM 695 O O . LEU A 1 86 ? 7.836 -1.780 -8.488 1.00 98.56 86 LEU A O 1
ATOM 699 N N . ARG A 1 87 ? 5.747 -1.301 -7.813 1.00 98.38 87 ARG A N 1
ATOM 700 C CA . ARG A 1 87 ? 5.251 -0.999 -9.164 1.00 98.38 87 ARG A CA 1
ATOM 701 C C . ARG A 1 87 ? 5.893 0.265 -9.729 1.00 98.38 87 ARG A C 1
ATOM 703 O O . ARG A 1 87 ? 6.316 0.236 -10.879 1.00 98.38 87 ARG A O 1
ATOM 710 N N . ALA A 1 88 ? 6.017 1.320 -8.925 1.00 98.25 88 ALA A N 1
ATOM 711 C CA . ALA A 1 88 ? 6.685 2.551 -9.336 1.00 98.25 88 ALA A CA 1
ATOM 712 C C . ALA A 1 88 ? 8.162 2.303 -9.687 1.00 98.25 88 ALA A C 1
ATOM 714 O O . ALA A 1 88 ? 8.606 2.679 -10.765 1.00 98.25 88 ALA A O 1
ATOM 715 N N . VAL A 1 89 ? 8.898 1.575 -8.839 1.00 98.44 89 VAL A N 1
ATOM 716 C CA . VAL A 1 89 ? 10.311 1.238 -9.093 1.00 98.44 89 VAL A CA 1
ATOM 717 C C . VAL A 1 89 ? 10.477 0.407 -10.368 1.00 98.44 89 VAL A C 1
ATOM 719 O O . VAL A 1 89 ? 11.406 0.641 -11.138 1.00 98.44 89 VAL A O 1
ATOM 722 N N . ARG A 1 90 ? 9.578 -0.553 -10.623 1.00 98.38 90 ARG A N 1
ATOM 723 C CA . ARG A 1 90 ? 9.601 -1.342 -11.865 1.00 98.38 90 ARG A CA 1
ATOM 724 C C . ARG A 1 90 ? 9.369 -0.473 -13.099 1.00 98.38 90 ARG A C 1
ATOM 726 O O . ARG A 1 90 ? 10.114 -0.633 -14.056 1.00 98.38 90 ARG A O 1
ATOM 733 N N . ALA A 1 91 ? 8.413 0.455 -13.048 1.00 98.19 91 ALA A N 1
ATOM 734 C CA . ALA A 1 91 ? 8.175 1.398 -14.138 1.00 98.19 91 ALA A CA 1
ATOM 735 C C . ALA A 1 91 ? 9.420 2.260 -14.412 1.00 98.19 91 ALA A C 1
ATOM 737 O O . ALA A 1 91 ? 9.926 2.249 -15.528 1.00 98.19 91 ALA A O 1
ATOM 738 N N . CYS A 1 92 ? 10.011 2.874 -13.378 1.00 98.31 92 CYS A N 1
ATOM 739 C CA . CYS A 1 92 ? 11.232 3.674 -13.535 1.00 98.31 92 CYS A CA 1
ATOM 740 C C . CYS A 1 92 ? 12.411 2.865 -14.099 1.00 98.31 92 CYS A C 1
ATOM 742 O O . CYS A 1 92 ? 13.185 3.369 -14.910 1.00 98.31 92 CYS A O 1
ATOM 744 N N . ARG A 1 93 ? 12.564 1.601 -13.683 1.00 98.25 93 ARG A N 1
ATOM 745 C CA . ARG A 1 93 ? 13.581 0.703 -14.247 1.00 98.25 93 ARG A CA 1
ATOM 746 C C . ARG A 1 93 ? 13.336 0.466 -15.737 1.00 98.25 93 ARG A C 1
ATOM 748 O O . ARG A 1 93 ? 14.288 0.473 -16.513 1.00 98.25 93 ARG A O 1
ATOM 755 N N . ASP A 1 94 ? 12.094 0.203 -16.124 1.00 98.25 94 ASP A N 1
ATOM 756 C CA . ASP A 1 94 ? 11.749 -0.102 -17.511 1.00 98.25 94 ASP A CA 1
ATOM 757 C C . ASP A 1 94 ? 11.967 1.125 -18.413 1.00 98.25 94 ASP A C 1
ATOM 759 O O . ASP A 1 94 ? 12.551 0.980 -19.494 1.00 98.25 94 ASP A O 1
ATOM 763 N N . ASP A 1 95 ? 11.638 2.322 -17.918 1.00 98.19 95 ASP A N 1
ATOM 764 C CA . ASP A 1 95 ? 11.938 3.605 -18.563 1.00 98.19 95 ASP A CA 1
ATOM 765 C C . ASP A 1 95 ? 13.452 3.795 -18.749 1.00 98.19 95 ASP A C 1
ATOM 767 O O . ASP A 1 95 ? 13.915 3.972 -19.877 1.00 98.19 95 ASP A O 1
ATOM 771 N N . ALA A 1 96 ? 14.252 3.636 -17.688 1.00 98.19 96 ALA A N 1
ATOM 772 C CA . ALA A 1 96 ? 15.712 3.767 -17.755 1.00 98.19 96 ALA A CA 1
ATOM 773 C C . ALA A 1 96 ? 16.360 2.742 -18.707 1.00 98.19 96 ALA A C 1
ATOM 775 O O . ALA A 1 96 ? 17.311 3.044 -19.433 1.00 98.19 96 ALA A O 1
ATOM 776 N N . LEU A 1 97 ? 15.844 1.509 -18.750 1.00 98.19 97 LEU A N 1
ATOM 777 C CA . LEU A 1 97 ? 16.304 0.500 -19.705 1.00 98.19 97 LEU A CA 1
ATOM 778 C C . LEU A 1 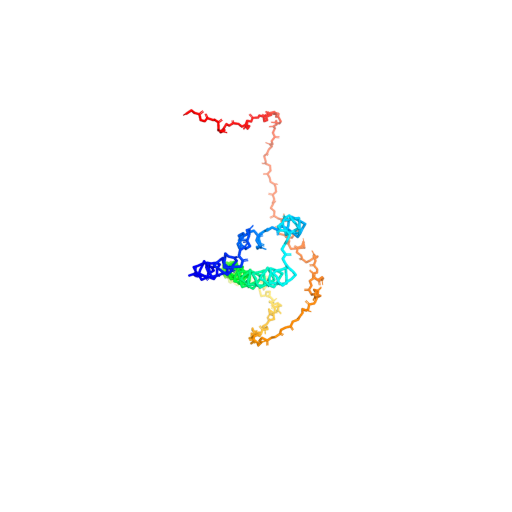97 ? 15.932 0.864 -21.146 1.00 98.19 97 LEU A C 1
ATOM 780 O O . LEU A 1 97 ? 16.699 0.557 -22.061 1.00 98.19 97 LEU A O 1
ATOM 784 N N . SER A 1 98 ? 14.771 1.487 -21.363 1.00 98.19 98 SER A N 1
ATOM 785 C CA . SER A 1 98 ? 14.365 1.976 -22.682 1.00 98.19 98 SER A CA 1
ATOM 786 C C . SER A 1 98 ? 15.272 3.106 -23.171 1.00 98.19 98 SER A C 1
ATOM 788 O O . SER A 1 98 ? 15.772 3.033 -24.294 1.00 98.19 98 SER A O 1
ATOM 790 N N . GLU A 1 99 ? 15.596 4.058 -22.296 1.00 98.19 99 GLU A N 1
ATOM 791 C CA . GLU A 1 99 ? 16.514 5.158 -22.579 1.00 98.19 99 GLU A CA 1
ATOM 792 C C . GLU A 1 99 ? 17.919 4.632 -22.886 1.00 98.19 99 GLU A C 1
ATOM 794 O O . GLU A 1 99 ? 18.509 4.974 -23.911 1.00 98.19 99 GLU A O 1
ATOM 799 N N . ARG A 1 100 ? 18.422 3.688 -22.080 1.00 97.69 100 ARG A N 1
ATOM 800 C CA . ARG A 1 100 ? 19.707 3.028 -22.344 1.00 97.69 100 ARG A CA 1
ATOM 801 C C . ARG A 1 100 ? 19.744 2.374 -23.726 1.00 97.69 100 ARG A C 1
ATOM 803 O O . ARG A 1 100 ? 20.753 2.484 -24.418 1.00 97.69 100 ARG A O 1
ATOM 810 N N . ARG A 1 101 ? 18.675 1.684 -24.144 1.00 97.88 101 ARG A N 1
ATOM 811 C CA . ARG A 1 101 ? 18.599 1.078 -25.488 1.00 97.88 101 ARG A CA 1
ATOM 812 C C . ARG A 1 101 ? 18.618 2.140 -26.588 1.00 97.88 101 ARG A C 1
ATOM 814 O O . ARG A 1 101 ? 19.321 1.954 -27.583 1.00 97.88 101 ARG A O 1
ATOM 821 N N . ALA A 1 102 ? 17.896 3.244 -26.404 1.00 98.00 102 ALA A N 1
ATOM 822 C CA . ALA A 1 102 ? 17.892 4.357 -27.350 1.00 98.00 102 ALA A CA 1
ATOM 823 C C . ALA A 1 102 ? 19.292 4.978 -27.494 1.00 98.00 102 ALA A C 1
ATOM 825 O O . ALA A 1 102 ? 19.788 5.113 -28.612 1.00 98.00 102 ALA A O 1
ATOM 826 N N . LEU A 1 103 ? 19.976 5.248 -26.377 1.00 97.50 103 LEU A N 1
ATOM 827 C CA . LEU A 1 103 ? 21.332 5.805 -26.364 1.00 97.50 103 LEU A CA 1
ATOM 828 C C . LEU A 1 103 ? 22.367 4.867 -26.992 1.00 97.50 103 LEU A C 1
ATOM 830 O O . LEU A 1 103 ? 23.226 5.318 -27.745 1.00 97.50 103 LEU A O 1
ATOM 834 N N . VAL A 1 104 ? 22.284 3.558 -26.729 1.00 97.00 104 VAL A N 1
ATOM 835 C CA . VAL A 1 104 ? 23.160 2.565 -27.375 1.00 97.00 104 VAL A CA 1
ATOM 836 C C . VAL A 1 104 ? 22.946 2.562 -28.887 1.00 97.00 104 VAL A C 1
ATOM 838 O O . VAL A 1 104 ? 23.918 2.618 -29.637 1.00 97.00 104 VAL A O 1
ATOM 841 N N . THR A 1 105 ? 21.689 2.585 -29.332 1.00 97.25 105 THR A N 1
ATOM 842 C CA . THR A 1 105 ? 21.356 2.656 -30.761 1.00 97.25 105 THR A CA 1
ATOM 843 C C . THR A 1 105 ? 21.910 3.938 -31.381 1.00 97.25 105 THR A C 1
ATOM 845 O O . THR A 1 105 ? 22.582 3.890 -32.407 1.00 97.25 105 THR A O 1
ATOM 848 N N . GLN A 1 106 ? 21.710 5.090 -30.736 1.00 97.12 106 GLN A N 1
ATOM 849 C CA . GLN A 1 106 ? 22.243 6.368 -31.206 1.00 97.12 106 GLN A CA 1
ATOM 850 C C . GLN A 1 106 ? 23.774 6.345 -31.288 1.00 97.12 106 GLN A C 1
ATOM 852 O O . GLN A 1 106 ? 24.337 6.712 -32.321 1.00 97.12 106 GLN A O 1
ATOM 857 N N . ARG A 1 107 ? 24.453 5.849 -30.249 1.00 95.88 107 ARG A N 1
ATOM 858 C CA . ARG A 1 107 ? 25.909 5.662 -30.236 1.00 95.88 107 ARG A CA 1
ATOM 859 C C . ARG A 1 107 ? 26.368 4.815 -31.420 1.00 95.88 107 ARG A C 1
ATOM 861 O O . ARG A 1 107 ? 27.324 5.193 -32.092 1.00 95.88 107 ARG A O 1
ATOM 868 N N . ASP A 1 108 ? 25.697 3.699 -31.685 1.00 93.81 108 ASP A N 1
ATOM 869 C CA . ASP A 1 108 ? 26.074 2.786 -32.767 1.00 93.81 108 ASP A CA 1
ATOM 870 C C . ASP A 1 108 ? 25.845 3.413 -34.143 1.00 93.81 108 ASP A C 1
ATOM 872 O O . ASP A 1 108 ? 26.732 3.356 -34.991 1.00 93.81 108 ASP A O 1
ATOM 876 N N . THR A 1 109 ? 24.751 4.156 -34.337 1.00 96.62 109 THR A N 1
ATOM 877 C CA . THR A 1 109 ? 24.537 4.893 -35.595 1.00 96.62 109 THR A CA 1
ATOM 878 C C . THR A 1 109 ? 25.612 5.951 -35.857 1.00 96.62 109 THR A C 1
ATOM 880 O O . THR A 1 109 ? 26.028 6.136 -37.004 1.00 96.62 109 THR A O 1
ATOM 883 N N . VAL A 1 110 ? 26.079 6.655 -34.818 1.00 94.62 110 VAL A N 1
ATOM 884 C CA . VAL A 1 110 ? 27.167 7.639 -34.929 1.00 94.62 110 VAL A CA 1
ATOM 885 C C . VAL A 1 110 ? 28.489 6.933 -35.203 1.00 94.62 110 VAL A C 1
ATOM 887 O O . VAL A 1 110 ? 29.198 7.325 -36.130 1.00 94.62 110 VAL A O 1
ATOM 890 N N . ARG A 1 111 ? 28.787 5.852 -34.474 1.00 91.94 111 ARG A N 1
ATOM 891 C CA . ARG A 1 111 ? 29.970 5.016 -34.714 1.00 91.94 111 ARG A CA 1
ATOM 892 C C . ARG A 1 111 ? 30.014 4.538 -36.166 1.00 91.94 111 ARG A C 1
ATOM 894 O O . ARG A 1 111 ? 31.035 4.714 -36.825 1.00 91.94 111 ARG A O 1
ATOM 901 N N . ASP A 1 112 ? 28.907 4.034 -36.699 1.00 92.81 112 ASP A N 1
ATOM 902 C CA . ASP A 1 112 ? 28.823 3.573 -38.086 1.00 92.81 112 ASP A CA 1
ATOM 903 C C . ASP A 1 112 ? 29.080 4.695 -39.097 1.00 92.81 112 ASP A C 1
ATOM 905 O O . ASP A 1 112 ? 29.743 4.480 -40.114 1.00 92.81 112 ASP A O 1
ATOM 909 N N . LYS A 1 113 ? 28.567 5.908 -38.839 1.00 94.81 113 LYS A N 1
ATOM 910 C CA . LYS A 1 113 ? 28.845 7.086 -39.677 1.00 94.81 113 LYS A CA 1
ATOM 911 C C . LYS A 1 113 ? 30.334 7.433 -39.658 1.00 94.81 113 LYS A C 1
ATOM 913 O O . LYS A 1 113 ? 30.904 7.627 -40.729 1.00 94.81 113 LYS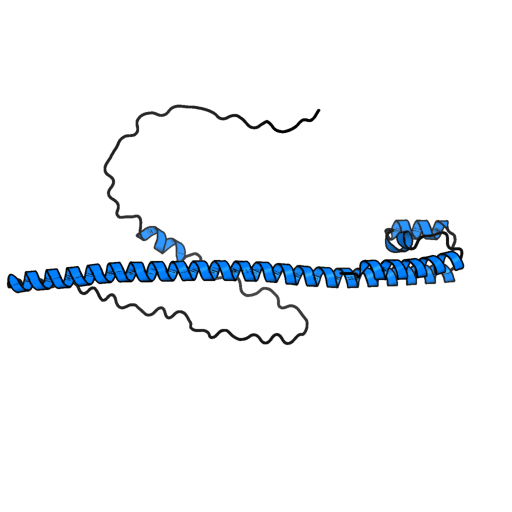 A O 1
ATOM 918 N N . CYS A 1 114 ? 30.968 7.443 -38.487 1.00 92.06 114 CYS A N 1
ATOM 919 C CA . CYS A 1 114 ? 32.401 7.707 -38.358 1.00 92.06 114 CYS A CA 1
ATOM 920 C C . CYS A 1 114 ? 33.245 6.634 -39.060 1.00 92.06 114 CYS A C 1
ATOM 922 O O . CYS A 1 114 ? 34.173 6.969 -39.790 1.00 92.06 114 CYS A O 1
ATOM 924 N N . ILE A 1 115 ? 32.895 5.351 -38.916 1.00 90.56 115 ILE A N 1
ATOM 925 C CA . ILE A 1 115 ? 33.587 4.247 -39.598 1.00 90.56 115 ILE A CA 1
ATOM 926 C C . ILE A 1 115 ? 33.441 4.368 -41.122 1.00 90.56 115 ILE A C 1
ATOM 928 O O . ILE A 1 115 ? 34.413 4.150 -41.849 1.00 90.56 115 ILE A O 1
ATOM 932 N N . ARG A 1 116 ? 32.248 4.715 -41.627 1.00 92.31 116 ARG A N 1
ATOM 933 C CA . ARG A 1 116 ? 32.031 4.963 -43.063 1.00 92.31 116 ARG A CA 1
ATOM 934 C C . ARG A 1 116 ? 32.878 6.129 -43.567 1.00 92.31 116 ARG A C 1
ATOM 936 O O . ARG A 1 116 ? 33.544 5.981 -44.586 1.00 92.31 116 ARG A O 1
ATOM 943 N N . LEU A 1 117 ? 32.890 7.247 -42.840 1.00 91.56 117 LEU A N 1
ATOM 944 C CA . LEU A 1 117 ? 33.707 8.410 -43.184 1.00 91.56 117 LEU A CA 1
ATOM 945 C C . LEU A 1 117 ? 35.198 8.060 -43.191 1.00 91.56 117 LEU A C 1
ATOM 947 O O . LEU A 1 117 ? 35.897 8.397 -44.139 1.00 91.56 117 LEU A O 1
ATOM 951 N N . ARG A 1 118 ? 35.674 7.319 -42.185 1.00 89.12 118 ARG A N 1
ATOM 952 C CA . ARG A 1 118 ? 37.057 6.836 -42.128 1.00 89.12 118 ARG A CA 1
ATOM 953 C C . ARG A 1 118 ? 37.411 5.996 -43.350 1.00 89.12 118 ARG A C 1
ATOM 955 O O . ARG A 1 118 ? 38.435 6.251 -43.971 1.00 89.12 118 ARG A O 1
ATOM 962 N N . ARG A 1 119 ? 36.571 5.016 -43.705 1.00 89.25 119 ARG A N 1
ATOM 963 C CA . ARG A 1 119 ? 36.782 4.181 -44.900 1.00 89.25 119 ARG A CA 1
ATOM 964 C C . ARG A 1 119 ? 36.881 5.027 -46.169 1.00 89.25 119 ARG A C 1
ATOM 966 O O . ARG A 1 119 ? 37.790 4.811 -46.958 1.00 89.25 119 ARG A O 1
ATOM 973 N N . TYR A 1 120 ? 35.994 6.007 -46.320 1.00 91.19 120 TYR A N 1
ATOM 974 C CA . TYR A 1 120 ? 36.003 6.928 -47.455 1.00 91.19 120 TYR A CA 1
ATOM 975 C C . TYR A 1 120 ? 37.278 7.784 -47.519 1.00 91.19 120 TYR A C 1
ATOM 977 O O . TYR A 1 120 ? 37.885 7.900 -48.579 1.00 91.19 120 TYR A O 1
ATOM 985 N N . LEU A 1 121 ? 37.725 8.340 -46.387 1.00 89.56 121 LEU A N 1
ATOM 986 C CA . LEU A 1 121 ? 38.962 9.124 -46.325 1.00 89.56 121 LEU A CA 1
ATOM 987 C C . LEU A 1 121 ? 40.192 8.280 -46.668 1.00 89.56 121 LEU A C 1
ATOM 989 O O . LEU A 1 121 ? 41.014 8.716 -47.466 1.00 89.56 121 LEU A O 1
ATOM 993 N N . VAL A 1 122 ? 40.294 7.068 -46.115 1.00 88.06 122 VAL A N 1
ATOM 994 C CA . VAL A 1 122 ? 41.394 6.140 -46.427 1.00 88.06 122 VAL A CA 1
ATOM 995 C C . VAL A 1 122 ? 41.418 5.809 -47.919 1.00 88.06 122 VAL A C 1
ATOM 997 O O . VAL A 1 122 ? 42.484 5.847 -48.523 1.00 88.06 122 VAL A O 1
ATOM 1000 N N . GLN A 1 123 ? 40.255 5.547 -48.523 1.00 89.06 123 GLN A N 1
ATOM 1001 C CA . GLN A 1 123 ? 40.154 5.278 -49.957 1.00 89.06 123 GLN A CA 1
ATOM 1002 C C . GLN A 1 123 ? 40.653 6.465 -50.797 1.00 89.06 123 GLN A C 1
ATOM 1004 O O . GLN A 1 123 ? 41.473 6.275 -51.686 1.00 89.06 123 GLN A O 1
ATOM 1009 N N . ILE A 1 124 ? 40.239 7.697 -50.476 1.00 90.12 124 ILE A N 1
ATOM 1010 C CA . ILE A 1 124 ? 40.705 8.896 -51.195 1.00 90.12 124 ILE A CA 1
ATOM 1011 C C . ILE A 1 124 ? 42.214 9.105 -51.052 1.00 90.12 124 ILE A C 1
ATOM 1013 O O . ILE A 1 124 ? 42.872 9.482 -52.020 1.00 90.12 124 ILE A O 1
ATOM 1017 N N . LEU A 1 125 ? 42.761 8.929 -49.848 1.00 87.38 125 LEU A N 1
ATOM 1018 C CA . LEU A 1 125 ? 44.198 9.094 -49.615 1.00 87.38 125 LEU A CA 1
ATOM 1019 C C . LEU A 1 125 ? 44.997 8.052 -50.403 1.00 87.38 125 LEU A C 1
ATOM 1021 O O . LEU A 1 125 ? 46.002 8.394 -51.024 1.00 87.38 125 LEU A O 1
ATOM 1025 N N . GLN A 1 126 ? 44.495 6.815 -50.464 1.00 86.12 126 GLN A N 1
ATOM 1026 C CA . GLN A 1 126 ? 45.078 5.750 -51.272 1.00 86.12 126 GLN A CA 1
ATOM 1027 C C . GLN A 1 126 ? 45.041 6.079 -52.772 1.00 86.12 126 GLN A C 1
ATOM 1029 O O . GLN A 1 126 ? 46.066 5.950 -53.438 1.00 86.12 126 GLN A O 1
ATOM 1034 N N . ASP A 1 127 ? 43.911 6.578 -53.285 1.00 87.81 127 ASP A N 1
ATOM 1035 C CA . ASP A 1 127 ? 43.770 7.009 -54.685 1.00 87.81 127 ASP A CA 1
ATOM 1036 C C . ASP A 1 127 ? 44.730 8.162 -55.042 1.00 87.81 127 ASP A C 1
ATOM 1038 O O . ASP A 1 127 ? 45.144 8.308 -56.191 1.00 87.81 127 ASP A O 1
ATOM 1042 N N . ARG A 1 128 ? 45.104 8.984 -54.052 1.00 88.62 128 ARG A N 1
ATOM 1043 C CA . ARG A 1 128 ? 46.043 10.109 -54.193 1.00 88.62 128 ARG A CA 1
ATOM 1044 C C . ARG A 1 128 ? 47.496 9.753 -53.874 1.00 88.62 128 ARG A C 1
ATOM 1046 O O . ARG A 1 128 ? 48.348 10.636 -53.959 1.00 88.62 128 ARG A O 1
ATOM 1053 N N . SER A 1 129 ? 47.798 8.499 -53.525 1.00 80.50 129 SER A N 1
ATOM 1054 C CA . SER A 1 129 ? 49.122 8.053 -53.049 1.00 80.50 129 SER A CA 1
ATOM 1055 C C . SER A 1 129 ? 49.676 8.874 -51.869 1.00 80.50 129 SER A C 1
ATOM 1057 O O . SER A 1 129 ? 50.886 9.036 -51.726 1.00 80.50 129 SER A O 1
ATOM 1059 N N . ASP A 1 130 ? 48.785 9.405 -51.030 1.00 79.88 130 ASP A N 1
ATOM 1060 C CA . ASP A 1 130 ? 49.129 10.218 -49.864 1.00 79.88 130 ASP A CA 1
ATOM 1061 C C . ASP A 1 130 ? 49.330 9.314 -48.632 1.00 79.88 130 ASP A C 1
ATOM 1063 O O . ASP A 1 130 ? 48.522 8.421 -48.368 1.00 79.88 130 ASP A O 1
ATOM 1067 N N . THR A 1 131 ? 50.417 9.516 -47.882 1.00 74.00 131 THR A N 1
ATOM 1068 C CA . THR A 1 131 ? 50.828 8.665 -46.747 1.00 74.00 131 THR A CA 1
ATOM 1069 C C . THR A 1 131 ? 50.306 9.142 -45.390 1.00 74.00 131 THR A C 1
ATOM 1071 O O . THR A 1 131 ? 50.694 8.592 -44.359 1.00 74.00 131 THR A O 1
ATOM 1074 N N . SER A 1 132 ? 49.420 10.143 -45.358 1.00 81.00 132 SER A N 1
ATOM 1075 C CA . SER A 1 132 ? 48.798 10.617 -44.113 1.00 81.00 132 SER A CA 1
ATOM 1076 C C . SER A 1 132 ? 48.069 9.505 -43.345 1.00 81.00 132 SER A C 1
ATOM 1078 O O . SER A 1 132 ? 47.187 8.825 -43.873 1.00 81.00 132 SER A O 1
ATOM 1080 N N . GLU A 1 133 ? 48.391 9.361 -42.058 1.00 73.81 133 GLU A N 1
ATOM 1081 C CA . GLU A 1 133 ? 47.766 8.380 -41.169 1.00 73.81 133 GLU A CA 1
ATOM 1082 C C . GLU A 1 133 ? 46.367 8.827 -40.721 1.00 73.81 133 GLU A C 1
ATOM 1084 O O . GLU A 1 133 ? 46.167 9.942 -40.235 1.00 73.81 133 GLU A O 1
ATOM 1089 N N . VAL A 1 134 ? 45.379 7.934 -40.843 1.00 76.44 134 VAL A N 1
ATOM 1090 C CA . VAL A 1 134 ? 44.003 8.198 -40.399 1.00 76.44 134 VAL A CA 1
ATOM 1091 C C . VAL A 1 134 ? 43.772 7.617 -38.998 1.00 76.44 134 VAL A C 1
ATOM 1093 O O . VAL A 1 134 ? 43.877 6.393 -38.838 1.00 76.44 134 VAL A O 1
ATOM 1096 N N . PRO A 1 135 ? 43.366 8.439 -38.005 1.00 76.38 135 PRO A N 1
ATOM 1097 C CA . PRO A 1 135 ? 43.150 7.992 -36.631 1.00 76.38 135 PRO A CA 1
ATOM 1098 C C . PRO A 1 135 ? 42.213 6.780 -36.515 1.00 76.38 135 PRO A C 1
ATOM 1100 O O . PRO A 1 135 ? 41.190 6.674 -37.206 1.00 76.38 135 PRO A O 1
ATOM 1103 N N . SER A 1 136 ? 42.563 5.853 -35.625 1.00 70.81 136 SER A N 1
ATOM 1104 C CA . SER A 1 136 ? 41.751 4.676 -35.304 1.00 70.81 136 SER A CA 1
ATOM 1105 C C . SER A 1 136 ? 40.602 5.061 -34.368 1.00 70.81 136 SER A C 1
ATOM 1107 O O . SER A 1 136 ? 40.805 5.742 -33.368 1.00 70.81 136 SER A O 1
ATOM 1109 N N . ILE A 1 137 ? 39.380 4.635 -34.706 1.00 69.38 137 ILE A N 1
ATOM 1110 C CA . ILE A 1 137 ? 38.146 4.961 -33.957 1.00 69.38 137 ILE A CA 1
ATOM 1111 C C . ILE A 1 137 ? 37.892 3.951 -32.823 1.00 69.38 137 ILE A C 1
ATOM 1113 O O . ILE A 1 137 ? 36.978 4.135 -32.017 1.00 69.38 137 ILE A O 1
ATOM 1117 N N . ASP A 1 138 ? 38.702 2.896 -32.734 1.00 67.06 138 ASP A N 1
ATOM 1118 C CA . ASP A 1 138 ? 38.586 1.869 -31.705 1.00 67.06 138 ASP A CA 1
ATOM 1119 C C . ASP A 1 138 ? 39.074 2.424 -30.366 1.00 67.06 138 ASP A C 1
ATOM 1121 O O . ASP A 1 138 ? 40.190 2.191 -29.914 1.00 67.06 138 ASP A O 1
ATOM 1125 N N . VAL A 1 139 ? 38.213 3.210 -29.725 1.00 59.56 139 VAL A N 1
ATOM 1126 C CA . VAL A 1 139 ? 38.313 3.476 -28.298 1.00 59.56 139 VAL A CA 1
ATOM 1127 C C . VAL A 1 139 ? 38.058 2.135 -27.624 1.00 59.56 139 VAL A C 1
ATOM 1129 O O . VAL A 1 139 ? 36.922 1.647 -27.638 1.00 59.56 139 VAL A O 1
ATOM 1132 N N . GLU A 1 140 ? 39.118 1.529 -27.085 1.00 53.75 140 GLU A N 1
ATOM 1133 C CA . GLU A 1 140 ? 39.018 0.394 -26.175 1.00 53.75 140 GLU A CA 1
ATOM 1134 C C . GLU A 1 140 ? 37.953 0.728 -25.136 1.00 53.75 140 GLU A C 1
ATOM 1136 O O . GLU A 1 140 ? 38.077 1.648 -24.326 1.00 53.75 140 GLU A O 1
ATOM 1141 N N . ILE A 1 141 ? 36.841 0.005 -25.211 1.00 53.59 141 ILE A N 1
ATOM 1142 C CA . ILE A 1 141 ? 35.826 0.035 -24.179 1.00 53.59 141 ILE A CA 1
ATOM 1143 C C . ILE A 1 141 ? 36.501 -0.638 -22.990 1.00 53.59 141 ILE A C 1
ATOM 1145 O O . ILE A 1 141 ? 36.455 -1.862 -22.883 1.00 53.59 141 ILE A O 1
ATOM 1149 N N . THR A 1 142 ? 37.157 0.137 -22.119 1.00 43.72 142 THR A N 1
ATOM 1150 C CA . THR A 1 142 ? 37.498 -0.339 -20.781 1.00 43.72 142 THR A CA 1
ATOM 1151 C C . THR A 1 142 ? 36.199 -0.868 -20.208 1.00 43.72 142 THR A C 1
ATOM 1153 O O . THR A 1 142 ? 35.241 -0.119 -19.995 1.00 43.72 142 THR A O 1
ATOM 1156 N N . GLN A 1 143 ? 36.136 -2.188 -20.090 1.00 45.41 143 GLN A N 1
ATOM 1157 C CA . GLN A 1 143 ? 34.981 -2.916 -19.621 1.00 45.41 143 GLN A CA 1
ATOM 1158 C C . GLN A 1 143 ? 34.748 -2.505 -18.167 1.00 45.41 143 GLN A C 1
ATOM 1160 O O . GLN A 1 143 ? 35.244 -3.128 -17.237 1.00 45.41 143 GLN A O 1
ATOM 1165 N N . LEU A 1 144 ? 33.971 -1.447 -17.949 1.00 43.75 144 LEU A N 1
ATOM 1166 C CA . LEU A 1 144 ? 33.166 -1.333 -16.744 1.00 43.75 144 LEU A CA 1
ATOM 1167 C C . LEU A 1 144 ? 32.065 -2.376 -16.901 1.00 43.75 144 LEU A C 1
ATOM 1169 O O . LEU A 1 144 ? 30.937 -2.090 -17.307 1.00 43.75 144 LEU A O 1
ATOM 1173 N N . GLU A 1 145 ? 32.456 -3.627 -16.663 1.00 38.94 145 GLU A N 1
ATOM 1174 C CA . GLU A 1 145 ? 31.535 -4.706 -16.394 1.00 38.94 145 GLU A CA 1
ATOM 1175 C C . GLU A 1 145 ? 30.598 -4.205 -15.299 1.00 38.94 145 GLU A C 1
ATOM 1177 O O . GLU A 1 145 ? 30.989 -3.976 -14.155 1.00 38.94 145 GLU A O 1
ATOM 1182 N N . SER A 1 146 ? 29.331 -3.999 -15.654 1.00 42.31 146 SER A N 1
ATOM 1183 C CA . SER A 1 146 ? 28.279 -3.993 -14.649 1.00 42.31 146 SER A CA 1
ATOM 1184 C C . SER A 1 146 ? 28.451 -5.275 -13.832 1.00 42.31 146 SER A C 1
ATOM 1186 O O . SER A 1 146 ? 28.488 -6.343 -14.459 1.00 42.31 146 SER A O 1
ATOM 1188 N N . PRO A 1 147 ? 28.531 -5.222 -12.492 1.00 39.56 147 PRO A N 1
ATOM 1189 C CA . PRO A 1 147 ? 28.585 -6.436 -11.707 1.00 39.56 147 PRO A CA 1
ATOM 1190 C C . PRO A 1 147 ? 27.330 -7.245 -12.031 1.00 39.56 147 PRO A C 1
ATOM 1192 O O . PRO A 1 147 ? 26.214 -6.863 -11.679 1.00 39.56 147 PRO A O 1
ATOM 1195 N N . LYS A 1 148 ? 27.513 -8.358 -12.750 1.00 44.03 148 LYS A N 1
ATOM 1196 C CA . LYS A 1 148 ? 26.520 -9.422 -12.889 1.00 44.03 148 LYS A CA 1
ATOM 1197 C C . LYS A 1 148 ? 26.436 -10.123 -11.539 1.00 44.03 148 LYS A C 1
ATOM 1199 O O . LYS A 1 148 ? 26.893 -11.250 -11.383 1.00 44.03 148 LYS A O 1
ATOM 1204 N N . THR A 1 149 ? 25.888 -9.454 -10.534 1.00 46.25 149 THR A N 1
ATOM 1205 C CA . THR A 1 149 ? 25.398 -10.173 -9.369 1.00 46.25 149 THR A CA 1
ATOM 1206 C C . THR A 1 149 ? 24.088 -10.842 -9.786 1.00 46.25 149 THR A C 1
ATOM 1208 O O . THR A 1 149 ? 23.170 -10.163 -10.255 1.00 46.25 149 THR A O 1
ATOM 1211 N N . PRO A 1 150 ? 23.983 -12.181 -9.699 1.00 43.59 150 PRO A N 1
ATOM 1212 C CA . PRO A 1 150 ? 22.715 -12.849 -9.943 1.00 43.59 150 PRO A CA 1
ATOM 1213 C C . PRO A 1 150 ? 21.681 -12.309 -8.945 1.00 43.59 150 PRO A C 1
ATOM 1215 O O . PRO A 1 150 ? 22.048 -11.993 -7.805 1.00 43.59 150 PRO A O 1
ATOM 1218 N N . PRO A 1 151 ? 20.393 -12.204 -9.321 1.00 43.09 151 PRO A N 1
ATOM 1219 C CA . PRO A 1 151 ? 19.360 -11.878 -8.355 1.00 43.09 151 PRO A CA 1
ATOM 1220 C C . PRO A 1 151 ? 19.378 -12.975 -7.289 1.00 43.09 151 PRO A C 1
ATOM 1222 O O . PRO A 1 151 ? 18.982 -14.110 -7.552 1.00 43.09 151 PRO A O 1
ATOM 1225 N N . LYS A 1 152 ? 19.871 -12.658 -6.085 1.00 40.41 152 LYS A N 1
ATOM 1226 C CA . LYS A 1 152 ? 19.661 -13.515 -4.920 1.00 40.41 152 LYS A CA 1
ATOM 1227 C C . LYS A 1 152 ? 18.152 -13.623 -4.756 1.00 40.41 152 LYS A C 1
ATOM 1229 O O . LYS A 1 152 ? 17.493 -12.658 -4.373 1.00 40.41 152 LYS A O 1
ATOM 1234 N N . ILE A 1 153 ? 17.612 -14.787 -5.097 1.00 43.84 153 ILE A N 1
ATOM 1235 C CA . ILE A 1 153 ? 16.270 -15.191 -4.708 1.00 43.84 153 ILE A CA 1
ATOM 1236 C C . ILE A 1 153 ? 16.303 -15.220 -3.183 1.00 43.84 153 ILE A C 1
ATOM 1238 O O . ILE A 1 153 ? 16.817 -16.155 -2.576 1.00 43.84 153 ILE A O 1
ATOM 1242 N N . VAL A 1 154 ? 15.830 -14.145 -2.560 1.00 41.69 154 VAL A N 1
ATOM 1243 C CA . VAL A 1 154 ? 15.573 -14.129 -1.126 1.00 41.69 154 VAL A CA 1
ATOM 1244 C C . VAL A 1 154 ? 14.302 -14.943 -0.932 1.00 41.69 154 VAL A C 1
ATOM 1246 O O . VAL A 1 154 ? 13.191 -14.451 -1.122 1.00 41.69 154 VAL A O 1
ATOM 1249 N N . THR A 1 155 ? 14.468 -16.223 -0.613 1.00 35.19 155 THR A N 1
ATOM 1250 C CA . THR A 1 155 ? 13.406 -17.033 -0.024 1.00 35.19 155 THR A CA 1
ATOM 1251 C C . THR A 1 155 ? 13.045 -16.407 1.316 1.00 35.19 155 THR A C 1
ATOM 1253 O O . THR A 1 155 ? 13.821 -16.456 2.268 1.00 35.19 155 THR A O 1
ATOM 1256 N N . VAL A 1 156 ? 11.878 -15.767 1.370 1.00 38.47 156 VAL A N 1
ATOM 1257 C CA . VAL A 1 156 ? 11.299 -15.243 2.606 1.00 38.47 156 VAL A CA 1
ATOM 1258 C C . VAL A 1 156 ? 10.814 -16.435 3.425 1.00 38.47 156 VAL A C 1
ATOM 1260 O O . VAL A 1 156 ? 9.715 -16.936 3.209 1.00 38.47 156 VAL A O 1
ATOM 1263 N N . THR A 1 157 ? 11.639 -16.908 4.353 1.00 38.59 157 THR A N 1
ATOM 1264 C CA . THR A 1 157 ? 11.162 -17.685 5.498 1.00 38.59 157 THR A CA 1
ATOM 1265 C C . THR A 1 157 ? 10.910 -16.717 6.644 1.00 38.59 157 THR A C 1
ATOM 1267 O O . THR A 1 157 ? 11.802 -15.979 7.062 1.00 38.59 157 THR A O 1
ATOM 1270 N N . GLU A 1 158 ? 9.666 -16.683 7.108 1.00 48.69 158 GLU A N 1
ATOM 1271 C CA . GLU A 1 158 ? 9.219 -15.910 8.262 1.00 48.69 158 GLU A CA 1
ATOM 1272 C C . GLU A 1 158 ? 10.097 -16.186 9.493 1.00 48.69 158 GLU A C 1
ATOM 1274 O O . GLU A 1 158 ? 10.245 -17.341 9.877 1.00 48.69 158 GLU A O 1
ATOM 1279 N N . THR A 1 159 ? 10.634 -15.152 10.153 1.00 39.06 159 THR A N 1
ATOM 1280 C CA . THR A 1 159 ? 10.454 -14.885 11.600 1.00 39.06 159 THR A CA 1
ATOM 1281 C C . THR A 1 159 ? 11.276 -13.679 12.087 1.00 39.06 159 THR A C 1
ATOM 1283 O O . THR A 1 159 ? 12.476 -13.600 11.892 1.00 39.06 159 THR A O 1
ATOM 1286 N N . LYS A 1 160 ? 10.559 -12.766 12.760 1.00 43.47 160 LYS A N 1
ATOM 1287 C CA . LYS A 1 160 ? 10.917 -11.889 13.898 1.00 43.47 160 LYS A CA 1
ATOM 1288 C C . LYS A 1 160 ? 12.274 -11.140 13.949 1.00 43.47 160 LYS A C 1
ATOM 1290 O O . LYS A 1 160 ? 13.351 -11.718 13.939 1.00 43.47 160 LYS A O 1
ATOM 1295 N N . THR A 1 161 ? 12.123 -9.866 14.344 1.00 43.44 161 THR A N 1
ATOM 1296 C CA . THR A 1 161 ? 13.062 -8.923 15.012 1.00 43.44 161 THR A CA 1
ATOM 1297 C C . THR A 1 161 ? 13.985 -8.051 14.136 1.00 43.44 161 THR A C 1
ATOM 1299 O O . THR A 1 161 ? 14.384 -8.471 13.055 1.00 43.44 161 THR A O 1
ATOM 1302 N N . PRO A 1 162 ? 14.227 -6.780 14.546 1.00 45.50 162 PRO A N 1
ATOM 1303 C CA . PRO A 1 162 ? 14.604 -5.698 13.644 1.00 45.50 162 PRO A CA 1
ATOM 1304 C C . PRO A 1 162 ? 16.123 -5.566 13.528 1.00 45.50 162 PRO A C 1
ATOM 1306 O O . PRO A 1 162 ? 16.824 -5.525 14.537 1.00 45.50 162 PRO A O 1
ATOM 1309 N N . LEU A 1 163 ? 16.621 -5.433 12.302 1.00 37.22 163 LEU A N 1
ATOM 1310 C CA . LEU A 1 163 ? 17.984 -4.973 12.064 1.00 37.22 163 LEU A CA 1
ATOM 1311 C C . LEU A 1 163 ? 17.972 -3.453 11.877 1.00 37.22 163 LEU A C 1
ATOM 1313 O O . LEU A 1 163 ? 17.155 -2.908 11.132 1.00 37.22 163 LEU A O 1
ATOM 1317 N N . LEU A 1 164 ? 18.848 -2.799 12.639 1.00 40.94 164 LEU A N 1
ATOM 1318 C CA . LEU A 1 164 ? 19.126 -1.366 12.646 1.00 40.94 164 LEU A CA 1
ATOM 1319 C C . LEU A 1 164 ? 19.656 -0.860 11.287 1.00 40.94 164 LEU A C 1
ATOM 1321 O O . LEU A 1 164 ? 20.115 -1.655 10.465 1.00 40.94 164 LEU A O 1
ATOM 1325 N N . PRO A 1 165 ? 19.600 0.465 11.048 1.00 44.03 165 PRO A N 1
ATOM 1326 C CA . PRO A 1 165 ? 19.937 1.075 9.772 1.00 44.03 165 PRO A CA 1
ATOM 1327 C C . PRO A 1 165 ? 21.441 1.368 9.684 1.00 44.03 165 PRO A C 1
ATOM 1329 O O . PRO A 1 165 ? 21.884 2.475 9.961 1.00 44.03 165 PRO A O 1
ATOM 1332 N N . GLU A 1 166 ? 22.228 0.393 9.250 1.00 35.38 166 GLU A N 1
ATOM 1333 C CA . GLU A 1 166 ? 23.604 0.618 8.793 1.00 35.38 166 GLU A CA 1
ATOM 1334 C C . GLU A 1 166 ? 23.747 0.017 7.401 1.00 35.38 166 GLU A C 1
ATOM 1336 O O . GLU A 1 166 ? 24.030 -1.166 7.265 1.00 35.38 166 GLU A O 1
ATOM 1341 N N . CYS A 1 167 ? 23.451 0.814 6.370 1.00 32.78 167 CYS A N 1
ATOM 1342 C CA . CYS A 1 167 ? 23.991 0.700 5.004 1.00 32.78 167 CYS A CA 1
ATOM 1343 C C . CYS A 1 167 ? 23.345 1.765 4.097 1.00 32.78 167 CYS A C 1
ATOM 1345 O O . CYS A 1 167 ? 22.768 1.447 3.065 1.00 32.78 167 CYS A O 1
ATOM 1347 N N . PHE A 1 168 ? 23.392 3.039 4.489 1.00 36.44 168 PHE A N 1
ATOM 1348 C CA . PHE A 1 168 ? 23.139 4.162 3.573 1.00 36.44 168 PHE A CA 1
ATOM 1349 C C . PHE A 1 168 ? 23.954 5.384 3.998 1.00 36.44 168 PHE A C 1
ATOM 1351 O O . PHE A 1 168 ? 23.441 6.483 4.125 1.00 36.44 168 PHE A O 1
ATOM 1358 N N . GLU A 1 169 ? 25.248 5.196 4.222 1.00 39.81 169 GLU A N 1
ATOM 1359 C CA . GLU A 1 169 ? 26.189 6.308 4.314 1.00 39.81 169 GLU A CA 1
ATOM 1360 C C . GLU A 1 169 ? 27.412 5.924 3.475 1.00 39.81 169 GLU A C 1
ATOM 1362 O O . GLU A 1 169 ? 27.941 4.821 3.593 1.00 39.81 169 GLU A O 1
ATOM 1367 N N . ASN A 1 170 ? 27.826 6.850 2.611 1.00 38.00 170 ASN A N 1
ATOM 1368 C CA . ASN A 1 170 ? 29.061 6.850 1.820 1.00 38.00 170 ASN A CA 1
ATOM 1369 C C . ASN A 1 170 ? 29.111 6.029 0.521 1.00 38.00 170 ASN A C 1
ATOM 1371 O O . ASN A 1 170 ? 29.930 5.130 0.353 1.00 38.00 170 ASN A O 1
ATOM 1375 N N . THR A 1 171 ? 28.396 6.505 -0.502 1.00 33.69 171 THR A N 1
ATOM 1376 C CA . THR A 1 171 ? 28.939 6.482 -1.873 1.00 33.69 171 THR A CA 1
ATOM 1377 C C . THR A 1 171 ? 28.918 7.885 -2.477 1.00 33.69 171 THR A C 1
ATOM 1379 O O . THR A 1 171 ? 27.897 8.362 -2.962 1.00 33.69 171 THR A O 1
ATOM 1382 N N . ASN A 1 172 ? 30.076 8.543 -2.374 1.00 37.97 172 ASN A N 1
ATOM 1383 C CA . ASN A 1 172 ? 30.630 9.591 -3.238 1.00 37.97 172 ASN A CA 1
ATOM 1384 C C . ASN A 1 172 ? 29.651 10.452 -4.061 1.00 37.97 172 ASN A C 1
ATOM 1386 O O . ASN A 1 172 ? 29.347 10.158 -5.216 1.00 37.97 172 ASN A O 1
ATOM 1390 N N . LYS A 1 173 ? 29.327 11.634 -3.526 1.00 39.59 173 LYS A N 1
ATOM 1391 C CA . LYS A 1 173 ? 28.718 12.756 -4.266 1.00 39.59 173 LYS A CA 1
ATOM 1392 C C . LYS A 1 173 ? 29.669 13.430 -5.278 1.00 39.59 173 LYS A C 1
ATOM 1394 O O . LYS A 1 173 ? 29.240 14.315 -6.006 1.00 39.59 173 LYS A O 1
ATOM 1399 N N . ASN A 1 174 ? 30.927 12.992 -5.389 1.00 37.72 174 ASN A N 1
ATOM 1400 C CA . ASN A 1 174 ? 31.936 13.659 -6.225 1.00 37.72 174 ASN A CA 1
ATOM 1401 C C . ASN A 1 174 ? 32.045 13.135 -7.667 1.00 37.72 174 ASN A C 1
ATOM 1403 O O . ASN A 1 174 ? 32.760 13.730 -8.467 1.00 37.72 174 ASN A O 1
ATOM 1407 N N . SER A 1 175 ? 31.342 12.060 -8.043 1.00 35.03 175 SER A N 1
ATOM 1408 C CA . SER A 1 175 ? 31.472 11.509 -9.405 1.00 35.03 175 SER A CA 1
ATOM 1409 C C . SER A 1 175 ? 30.490 12.099 -10.423 1.00 35.03 175 SER A C 1
ATOM 1411 O O . SER A 1 175 ? 30.726 11.968 -11.622 1.00 35.03 175 SER A O 1
ATOM 1413 N N . VAL A 1 176 ? 29.399 12.735 -9.985 1.00 37.97 176 VAL A N 1
ATOM 1414 C CA . VAL A 1 176 ? 28.330 13.190 -10.899 1.00 37.97 176 VAL A CA 1
ATOM 1415 C C . VAL A 1 176 ? 28.579 14.616 -11.418 1.00 37.97 176 VAL A C 1
ATOM 1417 O O . VAL A 1 176 ? 28.227 14.921 -12.551 1.00 37.97 176 VAL A O 1
ATOM 1420 N N . GLN A 1 177 ? 29.304 15.464 -10.677 1.00 34.53 177 GLN A N 1
ATOM 1421 C CA . GLN A 1 177 ? 29.604 16.846 -11.101 1.00 34.53 177 GLN A CA 1
ATOM 1422 C C . GLN A 1 177 ? 30.716 16.973 -12.162 1.00 34.53 177 GLN A C 1
ATOM 1424 O O . GLN A 1 177 ? 30.803 17.997 -12.841 1.00 34.53 177 GLN A O 1
ATOM 1429 N N . SER A 1 178 ? 31.558 15.951 -12.349 1.00 32.09 178 SER A N 1
ATOM 1430 C CA . SER A 1 178 ? 32.654 16.009 -13.337 1.00 32.09 178 SER A CA 1
ATOM 1431 C C . SER A 1 178 ? 32.228 15.672 -14.770 1.00 32.09 178 SER A C 1
ATOM 1433 O O . SER A 1 178 ? 32.979 15.950 -15.702 1.00 32.09 178 SER A O 1
ATOM 1435 N N . ILE A 1 179 ? 31.045 15.077 -14.971 1.00 43.72 179 ILE A N 1
ATOM 1436 C CA . ILE A 1 179 ? 30.581 14.682 -16.313 1.00 43.72 179 ILE A CA 1
ATOM 1437 C C . ILE A 1 179 ? 29.720 15.785 -16.948 1.00 43.72 179 ILE A C 1
ATOM 1439 O O . ILE A 1 179 ? 29.848 16.035 -18.144 1.00 43.72 179 ILE A O 1
ATOM 1443 N N . GLU A 1 180 ? 28.928 16.524 -16.163 1.00 36.19 180 GLU A N 1
ATOM 1444 C CA . GLU A 1 180 ? 28.138 17.658 -16.678 1.00 36.19 180 GLU A CA 1
ATOM 1445 C C . GLU A 1 180 ? 29.011 18.842 -17.129 1.00 36.19 180 GLU A C 1
ATOM 1447 O O . GLU A 1 180 ? 28.689 19.526 -18.098 1.00 36.19 180 GLU A O 1
ATOM 1452 N N . SER A 1 181 ? 30.166 19.051 -16.494 1.00 33.53 181 SER A N 1
ATOM 1453 C CA . SER A 1 181 ? 31.056 20.187 -16.770 1.00 33.53 181 SER A CA 1
ATOM 1454 C C . SER A 1 181 ? 31.900 20.044 -18.046 1.00 33.53 181 SER A C 1
ATOM 1456 O O . SER A 1 181 ? 32.532 21.012 -18.464 1.00 33.53 181 SER A O 1
ATOM 1458 N N . LYS A 1 182 ? 31.897 18.874 -18.705 1.00 36.12 182 LYS A N 1
ATOM 1459 C CA . LYS A 1 182 ? 32.737 18.607 -19.890 1.00 36.12 182 LYS A CA 1
ATOM 1460 C C . LYS A 1 182 ? 31.982 18.534 -21.218 1.00 36.12 182 LYS A C 1
ATOM 1462 O O . LYS A 1 182 ? 32.614 18.420 -22.262 1.00 36.12 182 LYS A O 1
ATOM 1467 N N . VAL A 1 183 ? 30.651 18.631 -21.190 1.00 38.12 183 VAL A N 1
ATOM 1468 C CA . VAL A 1 183 ? 29.806 18.602 -22.401 1.00 38.12 183 VAL A CA 1
ATOM 1469 C C . VAL A 1 183 ? 29.381 20.011 -22.848 1.00 38.12 183 VAL A C 1
ATOM 1471 O O . VAL A 1 183 ? 28.961 20.188 -23.985 1.00 38.12 183 VAL A O 1
ATOM 1474 N N . PHE A 1 184 ? 29.560 21.039 -22.011 1.00 33.56 184 PHE A N 1
ATOM 1475 C CA . PHE A 1 184 ? 29.048 22.392 -22.281 1.00 33.56 184 PHE A CA 1
ATOM 1476 C C . PHE A 1 184 ? 30.073 23.415 -22.806 1.00 33.56 184 PHE A C 1
ATOM 1478 O O . PHE A 1 184 ? 29.736 24.586 -22.944 1.00 33.56 184 PHE A O 1
ATOM 1485 N N . SER A 1 185 ? 31.314 23.020 -23.111 1.00 32.31 185 SER A N 1
ATOM 1486 C CA . SER A 1 185 ? 32.374 23.982 -23.461 1.00 32.31 185 SER A CA 1
ATOM 1487 C C . SER A 1 185 ? 32.608 24.218 -24.957 1.00 32.31 185 SER A C 1
ATOM 1489 O O . SER A 1 185 ? 33.490 25.001 -25.276 1.00 32.31 185 SER A O 1
ATOM 1491 N N . ASN A 1 186 ? 31.844 23.611 -25.874 1.00 36.94 186 ASN A N 1
ATOM 1492 C CA . ASN A 1 186 ? 32.020 23.829 -27.318 1.00 36.94 186 ASN A CA 1
ATOM 1493 C C . ASN A 1 186 ? 30.689 24.119 -28.025 1.00 36.94 186 ASN A C 1
ATOM 1495 O O . ASN A 1 186 ? 30.187 23.307 -28.798 1.00 36.94 186 ASN A O 1
ATOM 1499 N N . THR A 1 187 ? 30.138 25.306 -27.790 1.00 35.00 187 THR A N 1
ATOM 1500 C CA . THR A 1 187 ? 29.266 25.971 -28.767 1.00 35.00 187 THR A CA 1
ATOM 1501 C C . THR A 1 187 ? 29.653 27.438 -28.816 1.00 35.00 187 THR A C 1
ATOM 1503 O O . THR A 1 187 ? 29.418 28.178 -27.862 1.00 35.00 187 THR A O 1
ATOM 1506 N N . ASP A 1 188 ? 30.291 27.819 -29.921 1.00 31.28 188 ASP A N 1
ATOM 1507 C CA . ASP A 1 188 ? 30.686 29.184 -30.237 1.00 31.28 188 ASP A CA 1
ATOM 1508 C C . ASP A 1 188 ? 29.503 30.152 -30.139 1.00 31.28 188 ASP A C 1
ATOM 1510 O O . ASP A 1 188 ? 28.452 29.978 -30.758 1.00 31.28 188 ASP A O 1
ATOM 1514 N N . VAL A 1 189 ? 29.728 31.215 -29.373 1.00 35.00 189 VAL A N 1
ATOM 1515 C CA . VAL A 1 189 ? 28.879 32.396 -29.281 1.00 35.00 189 VAL A CA 1
ATOM 1516 C C . VAL A 1 189 ? 29.177 33.298 -30.480 1.00 35.00 189 VAL A C 1
ATOM 1518 O O . VAL A 1 189 ? 30.294 33.791 -30.626 1.00 35.00 189 VAL A O 1
ATOM 1521 N N . LYS A 1 190 ? 28.163 33.582 -31.304 1.00 31.86 190 LYS A N 1
ATOM 1522 C CA . LYS A 1 190 ? 28.113 34.794 -32.138 1.00 31.86 190 LYS A CA 1
ATOM 1523 C C . LYS A 1 190 ? 26.751 35.478 -31.992 1.00 31.86 190 LYS A C 1
ATOM 1525 O O . LYS A 1 190 ? 25.769 35.055 -32.585 1.00 31.86 190 LYS A O 1
ATOM 1530 N N . ASN A 1 191 ? 26.768 36.518 -31.158 1.00 32.69 191 ASN A N 1
ATOM 1531 C CA . ASN A 1 191 ? 26.059 37.802 -31.216 1.00 32.69 191 ASN A CA 1
ATOM 1532 C C . ASN A 1 191 ? 24.620 37.858 -31.758 1.00 32.69 191 ASN A C 1
ATOM 1534 O O . ASN A 1 191 ? 24.403 37.782 -32.964 1.00 32.69 191 ASN A O 1
ATOM 1538 N N . PHE A 1 192 ? 23.690 38.261 -30.886 1.00 27.17 192 PHE A N 1
ATOM 1539 C CA . PHE A 1 192 ? 22.839 39.419 -31.174 1.00 27.17 192 PHE A CA 1
ATOM 1540 C C . PHE A 1 192 ? 22.477 40.148 -29.872 1.00 27.17 192 PHE A C 1
ATOM 1542 O O . PHE A 1 192 ? 22.139 39.523 -28.867 1.00 27.17 192 PHE A O 1
ATOM 1549 N N . GLU A 1 193 ? 22.648 41.466 -29.891 1.00 31.06 193 GLU A N 1
ATOM 1550 C CA . GLU A 1 193 ? 22.504 42.395 -28.773 1.00 31.06 193 GLU A CA 1
ATOM 1551 C C . GLU A 1 193 ? 21.065 42.449 -28.241 1.00 31.06 193 GLU A C 1
ATOM 1553 O O . GLU A 1 193 ? 20.107 42.534 -29.005 1.00 31.06 193 GLU A O 1
ATOM 1558 N N . ASN A 1 194 ? 20.930 42.458 -26.912 1.00 28.64 194 ASN A N 1
ATOM 1559 C CA . ASN A 1 194 ? 19.712 42.851 -26.209 1.00 28.64 194 ASN A CA 1
ATOM 1560 C C . ASN A 1 194 ? 19.915 44.269 -25.672 1.00 28.64 194 ASN A C 1
ATOM 1562 O O . ASN A 1 194 ? 20.675 44.475 -24.723 1.00 28.64 194 ASN A O 1
ATOM 1566 N N . THR A 1 195 ? 19.206 45.232 -26.250 1.00 34.88 195 THR A N 1
ATOM 1567 C CA . THR A 1 195 ? 18.947 46.528 -25.625 1.00 34.88 195 THR A CA 1
ATOM 1568 C C . THR A 1 195 ? 17.597 46.499 -24.910 1.00 34.88 195 THR A C 1
ATOM 1570 O O . THR A 1 195 ? 16.611 45.982 -25.426 1.00 34.88 195 THR A O 1
ATOM 1573 N N . ASP A 1 196 ? 17.585 47.135 -23.740 1.00 30.72 196 ASP A N 1
ATOM 1574 C CA . ASP A 1 196 ? 16.431 47.702 -23.039 1.00 30.72 196 ASP A CA 1
ATOM 1575 C C . ASP A 1 196 ? 15.577 46.822 -22.112 1.00 30.72 196 ASP A C 1
ATOM 1577 O O . ASP A 1 196 ? 14.459 46.389 -22.375 1.00 30.72 196 ASP A O 1
ATOM 1581 N N . SER A 1 197 ? 16.083 46.752 -20.882 1.00 35.38 197 SER A N 1
ATOM 1582 C CA . SER A 1 197 ? 15.365 47.040 -19.636 1.00 35.38 197 SER A CA 1
ATOM 1583 C C . SER A 1 197 ? 14.089 47.894 -19.787 1.00 35.38 197 SER A C 1
ATOM 1585 O O . SER A 1 197 ? 14.185 49.064 -20.160 1.00 35.38 197 SER A O 1
ATOM 1587 N N . LYS A 1 198 ? 12.934 47.393 -19.310 1.00 34.72 198 LYS A N 1
ATOM 1588 C CA . LYS A 1 198 ? 12.018 48.096 -18.371 1.00 34.72 198 LYS A CA 1
ATOM 1589 C C . LYS A 1 198 ? 10.741 47.292 -18.055 1.00 34.72 198 LYS A C 1
ATOM 1591 O O . LYS A 1 198 ? 9.986 46.950 -18.948 1.00 34.72 198 LYS A O 1
ATOM 1596 N N . LYS A 1 199 ? 10.493 47.157 -16.740 1.00 33.69 199 LYS A N 1
ATOM 1597 C CA . LYS A 1 199 ? 9.203 47.197 -16.006 1.00 33.69 199 LYS A CA 1
ATOM 1598 C C . LYS A 1 199 ? 8.041 46.296 -16.482 1.00 33.69 199 LYS A C 1
ATOM 1600 O O . LYS A 1 199 ? 7.493 46.526 -17.545 1.00 33.69 199 LYS A O 1
ATOM 1605 N N . PHE A 1 200 ? 7.512 45.443 -15.595 1.00 30.27 200 PHE A N 1
ATOM 1606 C CA . PHE A 1 200 ? 6.268 45.716 -14.838 1.00 30.27 200 PHE A CA 1
ATOM 1607 C C . PHE A 1 200 ? 5.815 44.509 -13.977 1.00 30.27 200 PHE A C 1
ATOM 1609 O O . PHE A 1 200 ? 5.528 43.423 -14.458 1.00 30.27 200 PHE A O 1
ATOM 1616 N N . GLN A 1 201 ? 5.803 44.763 -12.669 1.00 32.12 201 GLN A N 1
ATOM 1617 C CA . GLN A 1 201 ? 4.893 44.349 -11.589 1.00 32.12 201 GLN A CA 1
ATOM 1618 C C . GLN A 1 201 ? 3.753 43.323 -11.846 1.00 32.12 201 GLN A C 1
ATOM 1620 O O . GLN A 1 201 ? 2.877 43.526 -12.679 1.00 32.12 201 GLN A O 1
ATOM 1625 N N . SER A 1 202 ? 3.710 42.301 -10.976 1.00 35.69 202 SER A N 1
ATOM 1626 C CA . SER A 1 202 ? 2.551 41.459 -10.587 1.00 35.69 202 SER A CA 1
ATOM 1627 C C . SER A 1 202 ? 1.410 42.317 -10.000 1.00 35.69 202 SER A C 1
ATOM 1629 O O . SER A 1 202 ? 1.742 43.259 -9.271 1.00 35.69 202 SER A O 1
ATOM 1631 N N . PRO A 1 203 ? 0.101 42.063 -10.266 1.00 41.50 203 PRO A N 1
ATOM 1632 C CA . PRO A 1 203 ? -0.678 41.114 -9.435 1.00 41.50 203 PRO A CA 1
ATOM 1633 C C . PRO A 1 203 ? -1.938 40.484 -10.088 1.00 41.50 203 PRO A C 1
ATOM 1635 O O . PRO A 1 203 ? -2.653 41.153 -10.820 1.00 41.50 203 PRO A O 1
ATOM 1638 N N . ALA A 1 204 ? -2.300 39.245 -9.720 1.00 34.56 204 ALA A N 1
ATOM 1639 C CA . ALA A 1 204 ? -3.707 38.837 -9.507 1.00 34.56 204 ALA A CA 1
ATOM 1640 C C . ALA A 1 204 ? -3.823 37.373 -9.045 1.00 34.56 204 ALA A C 1
ATOM 1642 O O . ALA A 1 204 ? -3.853 36.433 -9.835 1.00 34.56 204 ALA A O 1
ATOM 1643 N N . SER A 1 205 ? -3.953 37.197 -7.733 1.00 39.03 205 SER A N 1
ATOM 1644 C CA . SER A 1 205 ? -4.699 36.101 -7.118 1.00 39.03 205 SER A CA 1
ATOM 1645 C C . SER A 1 205 ? -6.102 36.610 -6.745 1.00 39.03 205 SER A C 1
ATOM 1647 O O . SER A 1 205 ? -6.263 37.804 -6.490 1.00 39.03 205 SER A O 1
ATOM 1649 N N . LYS A 1 206 ? -7.074 35.681 -6.651 1.00 39.34 206 LYS A N 1
ATOM 1650 C CA . LYS A 1 206 ? -8.550 35.825 -6.498 1.00 39.34 206 LYS A CA 1
ATOM 1651 C C . LYS A 1 206 ? -9.233 35.716 -7.868 1.00 39.34 206 LYS A C 1
ATOM 1653 O O . LYS A 1 206 ? -9.005 36.538 -8.736 1.00 39.34 206 LYS A O 1
ATOM 1658 N N . ILE A 1 207 ? -10.023 34.679 -8.144 1.00 37.91 207 ILE A N 1
ATOM 1659 C CA . ILE A 1 207 ? -11.401 34.522 -7.652 1.00 37.91 207 ILE A CA 1
ATOM 1660 C C . ILE A 1 207 ? -11.791 33.030 -7.692 1.00 37.91 207 ILE A C 1
ATOM 1662 O O . ILE A 1 207 ? -11.752 32.429 -8.757 1.00 37.91 207 ILE A O 1
ATOM 1666 N N . PHE A 1 208 ? -12.210 32.449 -6.561 1.00 34.16 208 PHE A N 1
ATOM 1667 C CA . PHE A 1 208 ? -13.232 31.388 -6.505 1.00 34.16 208 PHE A CA 1
ATOM 1668 C C . PHE A 1 208 ? -13.846 31.325 -5.091 1.00 34.16 208 PHE A C 1
ATOM 1670 O O . PHE A 1 208 ? -13.119 31.394 -4.099 1.00 34.16 208 PHE A O 1
ATOM 1677 N N . LYS A 1 209 ? -15.175 31.122 -5.052 1.00 38.31 209 LYS A N 1
ATOM 1678 C CA . LYS A 1 209 ? -16.179 31.252 -3.960 1.00 38.31 209 LYS A CA 1
ATOM 1679 C C . LYS A 1 209 ? -16.822 32.652 -3.941 1.00 38.31 209 LYS A C 1
ATOM 1681 O O . LYS A 1 209 ? -16.132 33.646 -3.784 1.00 38.31 209 LYS A O 1
ATOM 1686 N N . THR A 1 210 ? -18.139 32.795 -4.130 1.00 40.84 210 THR A N 1
ATOM 1687 C CA . THR A 1 210 ? -19.173 32.241 -3.236 1.00 40.84 210 THR A CA 1
ATOM 1688 C C . THR A 1 210 ? -20.560 32.158 -3.906 1.00 40.84 210 THR A C 1
ATOM 1690 O O . THR A 1 210 ? -20.990 33.090 -4.570 1.00 40.84 210 THR A O 1
ATOM 1693 N N . ARG A 1 211 ? -21.211 31.011 -3.683 1.00 39.00 211 ARG A N 1
ATOM 1694 C CA . ARG A 1 211 ? -22.647 30.696 -3.536 1.00 39.00 211 ARG A CA 1
ATOM 1695 C C . ARG A 1 211 ? -23.649 31.870 -3.460 1.00 39.00 211 ARG A C 1
ATOM 1697 O O . ARG A 1 211 ? -23.518 32.700 -2.564 1.00 39.00 211 ARG A O 1
ATOM 1704 N N . ILE A 1 212 ? -24.714 31.787 -4.265 1.00 45.00 212 ILE A N 1
ATOM 1705 C CA . ILE A 1 212 ? -26.124 31.850 -3.825 1.00 45.00 212 ILE A CA 1
ATOM 1706 C C . ILE A 1 212 ? -26.809 30.630 -4.437 1.00 45.00 212 ILE A C 1
ATOM 1708 O O . ILE A 1 212 ? -26.595 30.416 -5.649 1.00 45.00 212 ILE A O 1
#

Organism: Arctia plantaginis (NCBI:txid874455)